Protein AF-A0AAD6XY90-F1 (afdb_monomer_lite)

Foldseek 3Di:
DDDDDDDDDDDDDDPDDPPPPDPPPPDPPVVVVVVPDPDPPPVPPPPPFDDQQCVVVDPVSHCVCVFQHGNCLQLLPAAADEDDDPDAAADDDDDVVVVVVVVVVVVVLLVCCLPVVPDDVVVSVSVVVSPVSNVVSLLCQQLVVDPRDHNFFQPLVVVCPVQQADPVRHGDPDDPPHGSNCTNHRTRHHDDDPDDPVPRNVVSVVVVVVVVVVVVVD

Organism: NCBI:txid1033014

Structure (mmCIF, N/CA/C/O backbone):
data_AF-A0AAD6XY90-F1
#
_entry.id   AF-A0AAD6XY90-F1
#
loop_
_atom_site.group_PDB
_atom_site.id
_atom_site.type_symbol
_atom_site.label_atom_id
_atom_site.label_alt_id
_atom_site.label_comp_id
_atom_site.label_asym_id
_atom_site.label_entity_id
_atom_site.label_seq_id
_atom_site.pdbx_PDB_ins_code
_atom_site.Cartn_x
_atom_site.Cartn_y
_atom_site.Cartn_z
_atom_site.occupancy
_atom_site.B_iso_or_equiv
_atom_site.auth_seq_id
_atom_site.auth_comp_id
_atom_site.auth_asym_id
_atom_site.auth_atom_id
_atom_site.pdbx_PDB_model_num
ATOM 1 N N . MET A 1 1 ? 22.668 -11.157 -83.812 1.00 40.06 1 MET A N 1
ATOM 2 C CA . MET A 1 1 ? 24.048 -10.887 -83.359 1.00 40.06 1 MET A CA 1
ATOM 3 C C . MET A 1 1 ? 24.019 -10.896 -81.835 1.00 40.06 1 MET A C 1
ATOM 5 O O . MET A 1 1 ? 23.130 -10.275 -81.271 1.00 40.06 1 MET A O 1
ATOM 9 N N . PHE A 1 2 ? 24.880 -11.718 -81.234 1.00 38.97 2 PHE A N 1
ATOM 10 C CA . PHE A 1 2 ? 25.094 -11.986 -79.799 1.00 38.97 2 PHE A CA 1
ATOM 11 C C . PHE A 1 2 ? 25.275 -10.674 -78.984 1.00 38.97 2 PHE A C 1
ATOM 13 O O . PHE A 1 2 ? 25.668 -9.679 -79.577 1.00 38.97 2 PHE A O 1
ATOM 20 N N . ALA A 1 3 ? 25.023 -10.541 -77.674 1.00 38.84 3 ALA A N 1
ATOM 21 C CA . ALA A 1 3 ? 25.189 -11.464 -76.551 1.00 38.84 3 ALA A CA 1
ATOM 22 C C . ALA A 1 3 ? 24.360 -11.031 -75.310 1.00 38.84 3 ALA A C 1
ATOM 24 O O . ALA A 1 3 ? 24.022 -9.860 -75.153 1.00 38.84 3 ALA A O 1
ATOM 25 N N . ALA A 1 4 ? 24.090 -11.991 -74.419 1.00 37.41 4 ALA A N 1
ATOM 26 C CA . ALA A 1 4 ? 23.721 -11.797 -73.008 1.00 37.41 4 ALA A CA 1
ATOM 27 C C . ALA A 1 4 ? 24.987 -11.998 -72.108 1.00 37.41 4 ALA A C 1
ATOM 29 O O . ALA A 1 4 ? 26.085 -12.064 -72.658 1.00 37.41 4 ALA A O 1
ATOM 30 N N . PRO A 1 5 ? 24.893 -12.213 -70.778 1.00 62.00 5 PRO A N 1
ATOM 31 C CA . PRO A 1 5 ? 24.887 -11.229 -69.681 1.00 62.00 5 PRO A CA 1
ATOM 32 C C . PRO A 1 5 ? 26.048 -11.422 -68.655 1.00 62.00 5 PRO A C 1
ATOM 34 O O . PRO A 1 5 ? 26.672 -12.477 -68.611 1.00 62.00 5 PRO A O 1
ATOM 37 N N . THR A 1 6 ? 26.290 -10.452 -67.759 1.00 50.97 6 THR A N 1
ATOM 38 C CA . THR A 1 6 ? 27.204 -10.565 -66.581 1.00 50.97 6 THR A CA 1
ATOM 39 C C . THR A 1 6 ? 26.815 -9.464 -65.573 1.00 50.97 6 THR A C 1
ATOM 41 O O . THR A 1 6 ? 26.861 -8.299 -65.945 1.00 50.97 6 THR A O 1
ATOM 44 N N . VAL A 1 7 ? 26.165 -9.670 -64.414 1.00 44.03 7 VAL A N 1
ATOM 45 C CA . VAL A 1 7 ? 26.394 -10.445 -63.163 1.00 44.03 7 VAL A CA 1
ATOM 46 C C . VAL A 1 7 ? 27.456 -9.837 -62.207 1.00 44.03 7 VAL A C 1
ATOM 48 O O . VAL A 1 7 ? 28.591 -9.630 -62.619 1.00 44.03 7 VAL A O 1
ATOM 51 N N . LEU A 1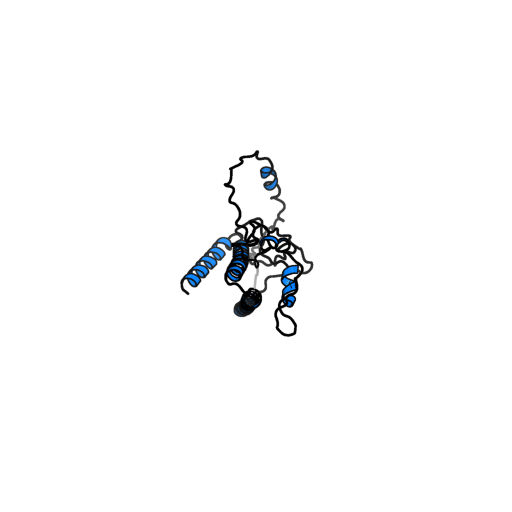 8 ? 27.051 -9.704 -60.918 1.00 38.25 8 LEU A N 1
ATOM 52 C CA . LEU A 1 8 ? 27.794 -9.487 -59.640 1.00 38.25 8 LEU A CA 1
ATOM 53 C C . LEU A 1 8 ? 28.154 -8.021 -59.263 1.00 38.25 8 LEU A C 1
ATOM 55 O O . LEU A 1 8 ? 28.560 -7.260 -60.123 1.00 38.25 8 LEU A O 1
ATOM 59 N N . PHE A 1 9 ? 28.010 -7.513 -58.021 1.00 41.03 9 PHE A N 1
ATOM 60 C CA . PHE A 1 9 ? 28.213 -8.095 -56.676 1.00 41.03 9 PHE A CA 1
ATOM 61 C C . PHE A 1 9 ? 27.366 -7.420 -55.554 1.00 41.03 9 PHE A C 1
ATOM 63 O O . PHE A 1 9 ? 26.960 -6.267 -55.665 1.00 41.03 9 PHE A O 1
ATOM 70 N N . LEU A 1 10 ? 27.169 -8.170 -54.457 1.00 42.44 10 LEU A N 1
ATOM 71 C CA . LEU A 1 10 ? 26.526 -7.855 -53.165 1.00 42.44 10 LEU A CA 1
ATOM 72 C C . LEU A 1 10 ? 27.162 -6.698 -52.358 1.00 42.44 10 LEU A C 1
ATOM 74 O O . LEU A 1 10 ? 28.380 -6.545 -52.360 1.00 42.44 10 LEU A O 1
ATOM 78 N N . SER A 1 11 ? 26.379 -6.073 -51.462 1.00 42.78 11 SER A N 1
ATOM 79 C CA . SER A 1 11 ? 26.699 -6.060 -50.012 1.00 42.78 11 SER A CA 1
ATOM 80 C C . SER A 1 11 ? 25.510 -5.627 -49.140 1.00 42.78 11 SER A C 1
ATOM 82 O O . SER A 1 11 ? 24.962 -4.538 -49.265 1.00 42.78 11 SER A O 1
ATOM 84 N N . ILE A 1 12 ? 25.130 -6.530 -48.237 1.00 44.94 12 ILE A N 1
ATOM 85 C CA . ILE A 1 12 ? 24.185 -6.346 -47.134 1.00 44.94 12 ILE A CA 1
ATOM 86 C C . ILE A 1 12 ? 24.968 -5.694 -45.987 1.00 44.94 12 ILE A C 1
ATOM 88 O O . ILE A 1 12 ? 25.944 -6.278 -45.523 1.00 44.94 12 ILE A O 1
ATOM 92 N N . LEU A 1 13 ? 24.557 -4.517 -45.512 1.00 41.25 13 LEU A N 1
ATOM 93 C CA . LEU A 1 13 ? 25.045 -3.963 -44.245 1.00 41.25 13 LEU A CA 1
ATOM 94 C C . LEU A 1 13 ? 24.069 -4.344 -43.130 1.00 41.25 13 LEU A C 1
ATOM 96 O O . LEU A 1 13 ? 23.095 -3.649 -42.852 1.00 41.25 13 LEU A O 1
ATOM 100 N N . SER A 1 14 ? 24.338 -5.487 -42.503 1.00 47.44 14 SER A N 1
ATOM 101 C CA . SER A 1 14 ? 23.804 -5.838 -41.192 1.00 47.44 14 SER A CA 1
ATOM 102 C C . SER A 1 14 ? 24.584 -5.068 -40.126 1.00 47.44 14 SER A C 1
ATOM 104 O O . SER A 1 14 ? 25.750 -5.370 -39.874 1.00 47.44 14 SER A O 1
ATOM 106 N N . LEU A 1 15 ? 23.953 -4.082 -39.489 1.00 42.38 15 LEU A N 1
ATOM 107 C CA . LEU A 1 15 ? 24.448 -3.526 -38.231 1.00 42.38 15 LEU A CA 1
ATOM 108 C C . LEU A 1 15 ? 24.122 -4.531 -37.123 1.00 42.38 15 LEU A C 1
ATOM 110 O O . LEU A 1 15 ? 23.014 -4.555 -36.593 1.00 42.38 15 LEU A O 1
ATOM 114 N N . THR A 1 16 ? 25.077 -5.404 -36.818 1.00 47.41 16 THR A N 1
ATOM 115 C CA . THR A 1 16 ? 25.054 -6.224 -35.609 1.00 47.41 16 THR A CA 1
ATOM 116 C C . THR A 1 16 ? 25.404 -5.328 -34.428 1.00 47.41 16 THR A C 1
ATOM 118 O O . THR A 1 16 ? 26.513 -4.810 -34.322 1.00 47.41 16 THR A O 1
ATOM 121 N N . SER A 1 17 ? 24.430 -5.095 -33.558 1.00 44.28 17 SER A N 1
ATOM 122 C CA . SER A 1 17 ? 24.616 -4.436 -32.273 1.00 44.28 17 SER A CA 1
ATOM 123 C C . SER A 1 17 ? 25.326 -5.389 -31.314 1.00 44.28 17 SER A C 1
ATOM 125 O O . SER A 1 17 ? 24.698 -6.240 -30.686 1.00 44.28 17 SER A O 1
ATOM 127 N N . ASP A 1 18 ? 26.637 -5.218 -31.163 1.00 37.72 18 ASP A N 1
ATOM 128 C CA . ASP A 1 18 ? 27.385 -5.795 -30.049 1.00 37.72 18 ASP A CA 1
ATOM 129 C C . ASP A 1 18 ? 27.040 -5.033 -28.762 1.00 37.72 18 ASP A C 1
ATOM 131 O O . ASP A 1 18 ? 27.744 -4.121 -28.330 1.00 37.72 18 ASP A O 1
ATOM 135 N N . VAL A 1 19 ? 25.929 -5.402 -28.120 1.00 43.00 19 VAL A N 1
ATOM 136 C CA . VAL A 1 19 ? 25.727 -5.088 -26.703 1.00 43.00 19 VAL A CA 1
ATOM 137 C C . VAL A 1 19 ? 26.327 -6.236 -25.911 1.00 43.00 19 VAL A C 1
ATOM 139 O O . VAL A 1 19 ? 25.669 -7.226 -25.596 1.00 43.00 19 VAL A O 1
ATOM 142 N N . ILE A 1 20 ? 27.608 -6.090 -25.577 1.00 52.75 20 ILE A N 1
ATOM 143 C CA . ILE A 1 20 ? 28.242 -6.877 -24.522 1.00 52.75 20 ILE A CA 1
ATOM 144 C C . ILE A 1 20 ? 27.570 -6.457 -23.210 1.00 52.75 20 ILE A C 1
ATOM 146 O O . ILE A 1 20 ? 28.015 -5.537 -22.521 1.00 52.75 20 ILE A O 1
ATOM 150 N N . ALA A 1 21 ? 26.465 -7.120 -22.872 1.00 42.53 21 ALA A N 1
ATOM 151 C CA . ALA A 1 21 ? 25.914 -7.115 -21.529 1.00 42.53 21 ALA A CA 1
ATOM 152 C C . ALA A 1 21 ? 26.947 -7.788 -20.618 1.00 42.53 21 ALA A C 1
ATOM 154 O O . ALA A 1 21 ? 27.015 -9.011 -20.505 1.00 42.53 21 ALA A O 1
ATOM 155 N N . LYS A 1 22 ? 27.819 -6.983 -20.006 1.00 39.84 22 LYS A N 1
ATOM 156 C CA . LYS A 1 22 ? 28.692 -7.469 -18.941 1.00 39.84 22 LYS A CA 1
ATOM 157 C C . LYS A 1 22 ? 27.806 -7.841 -17.746 1.00 39.84 22 LYS A C 1
ATOM 159 O O . LYS A 1 22 ? 26.997 -7.006 -17.335 1.00 39.84 22 LYS A O 1
ATOM 164 N N . PRO A 1 23 ? 27.954 -9.035 -17.148 1.00 41.59 23 PRO A N 1
ATOM 165 C CA . PRO A 1 23 ? 27.338 -9.302 -15.859 1.00 41.59 23 PRO A CA 1
ATOM 166 C C . PRO A 1 23 ? 27.890 -8.304 -14.829 1.00 41.59 23 PRO A C 1
ATOM 168 O O . PRO A 1 23 ? 29.097 -8.065 -14.755 1.00 41.59 23 PRO A O 1
ATOM 171 N N . LEU A 1 24 ? 26.995 -7.686 -14.055 1.00 44.22 24 LEU A N 1
ATOM 172 C CA . LEU A 1 24 ? 27.337 -6.777 -12.961 1.00 44.22 24 LEU A CA 1
ATOM 173 C C . LEU A 1 24 ? 28.104 -7.547 -11.874 1.00 44.22 24 LEU A C 1
ATOM 175 O O . LEU A 1 24 ? 27.528 -8.123 -10.957 1.00 44.22 24 LEU A O 1
ATOM 179 N N . SER A 1 25 ? 29.429 -7.551 -11.974 1.00 49.69 25 SER A N 1
ATOM 180 C CA . SER A 1 25 ? 30.360 -8.006 -10.934 1.00 49.69 25 SER A CA 1
ATOM 181 C C . SER A 1 25 ? 31.412 -6.929 -10.674 1.00 49.69 25 SER A C 1
ATOM 183 O O . SER A 1 25 ? 32.602 -7.206 -10.658 1.00 49.69 25 SER A O 1
ATOM 185 N N . TYR A 1 26 ? 30.996 -5.666 -10.542 1.00 42.66 26 TYR A N 1
ATOM 186 C CA . TYR A 1 26 ? 31.924 -4.577 -10.221 1.00 42.66 26 TYR A CA 1
ATOM 187 C C . TYR A 1 26 ? 31.212 -3.390 -9.561 1.00 42.66 26 TYR A C 1
ATOM 189 O O . TYR A 1 26 ? 31.114 -2.298 -10.113 1.00 42.66 26 TYR A O 1
ATOM 197 N N . ARG A 1 27 ? 30.643 -3.617 -8.372 1.00 41.78 27 ARG A N 1
ATOM 198 C CA . ARG A 1 27 ? 30.301 -2.529 -7.435 1.00 41.78 27 ARG A CA 1
ATOM 199 C C . ARG A 1 27 ? 30.189 -3.008 -5.983 1.00 41.78 27 ARG A C 1
ATOM 201 O O . ARG A 1 27 ? 29.348 -2.530 -5.232 1.00 41.78 27 ARG A O 1
ATOM 208 N N . ARG A 1 28 ? 31.027 -3.974 -5.585 1.00 46.00 28 ARG A N 1
ATOM 209 C CA . ARG A 1 28 ? 31.110 -4.453 -4.191 1.00 46.00 28 ARG A CA 1
ATOM 210 C C . ARG A 1 28 ? 32.032 -3.600 -3.309 1.00 46.00 28 ARG A C 1
ATOM 212 O O . ARG A 1 28 ? 31.905 -3.658 -2.093 1.00 46.00 28 ARG A O 1
ATOM 219 N N . ASP A 1 29 ? 32.864 -2.740 -3.896 1.00 43.53 29 ASP A N 1
ATOM 220 C CA . ASP A 1 29 ? 33.975 -2.135 -3.146 1.00 43.53 29 ASP A CA 1
ATOM 221 C C . ASP A 1 29 ? 33.678 -0.745 -2.562 1.00 43.53 29 ASP A C 1
ATOM 223 O O . ASP A 1 29 ? 34.362 -0.306 -1.643 1.00 43.53 29 ASP A O 1
ATOM 227 N N . GLN A 1 30 ? 32.608 -0.062 -2.991 1.00 43.94 30 GLN A N 1
ATOM 228 C CA . GLN A 1 30 ? 32.222 1.230 -2.390 1.00 43.94 30 GLN A CA 1
ATOM 229 C C . GLN A 1 30 ? 31.403 1.087 -1.096 1.00 43.94 30 GLN A C 1
ATOM 231 O O . GLN A 1 30 ? 31.342 2.025 -0.305 1.00 43.94 30 GLN A O 1
ATOM 236 N N . ALA A 1 31 ? 30.830 -0.090 -0.827 1.00 45.81 31 ALA A N 1
ATOM 237 C CA . ALA A 1 31 ? 30.111 -0.360 0.422 1.00 45.81 31 ALA A CA 1
ATOM 238 C C . ALA A 1 31 ? 31.050 -0.673 1.606 1.00 45.81 31 ALA A C 1
ATOM 240 O O . ALA A 1 31 ? 30.631 -0.607 2.760 1.00 45.81 31 ALA A O 1
ATOM 241 N N . LEU A 1 32 ? 32.321 -0.993 1.338 1.00 47.62 32 LEU A N 1
ATOM 242 C CA . LEU A 1 32 ? 33.314 -1.312 2.369 1.00 47.62 32 LEU A CA 1
ATOM 243 C C . LEU A 1 32 ? 34.066 -0.080 2.897 1.00 47.62 32 LEU A C 1
ATOM 245 O O . LEU A 1 32 ? 34.561 -0.116 4.019 1.00 47.62 32 LEU A O 1
ATOM 249 N N . VAL A 1 33 ? 34.094 1.032 2.155 1.00 44.66 33 VAL A N 1
ATOM 250 C CA . VAL A 1 33 ? 34.785 2.267 2.581 1.00 44.66 33 VAL A CA 1
ATOM 251 C C . VAL A 1 33 ? 33.949 3.094 3.574 1.00 44.66 33 VAL A C 1
ATOM 253 O O . VAL A 1 33 ? 34.501 3.819 4.395 1.00 44.66 33 VAL A O 1
ATOM 256 N N . LEU A 1 34 ? 32.624 2.916 3.598 1.00 50.00 34 LEU A N 1
ATOM 257 C CA . LEU A 1 34 ? 31.721 3.580 4.553 1.00 50.00 34 LEU A CA 1
ATOM 258 C C . LEU A 1 34 ? 31.692 2.943 5.954 1.00 50.00 34 LEU A C 1
ATOM 260 O O . LEU A 1 34 ? 31.041 3.482 6.842 1.00 50.00 34 LEU A O 1
ATOM 264 N N . ARG A 1 35 ? 32.388 1.820 6.182 1.00 47.41 35 ARG A N 1
ATOM 265 C CA . ARG A 1 35 ? 32.447 1.174 7.508 1.00 47.41 35 ARG A CA 1
ATOM 266 C C . ARG A 1 35 ? 33.525 1.732 8.442 1.00 47.41 35 ARG A C 1
ATOM 268 O O . ARG A 1 35 ? 33.482 1.420 9.624 1.00 47.41 35 ARG A O 1
ATOM 275 N N . ASN A 1 36 ? 34.453 2.552 7.939 1.00 44.81 36 ASN A N 1
ATOM 276 C CA . ASN A 1 36 ? 35.633 2.990 8.698 1.00 44.81 36 ASN A CA 1
ATOM 277 C C . ASN A 1 36 ? 35.750 4.517 8.860 1.00 44.81 36 ASN A C 1
ATOM 279 O O . ASN A 1 36 ? 36.829 5.009 9.184 1.00 44.81 36 ASN A O 1
ATOM 283 N N . ALA A 1 37 ? 34.677 5.281 8.638 1.00 43.72 37 ALA A N 1
ATOM 284 C CA . ALA A 1 37 ? 34.675 6.698 8.997 1.00 43.72 37 ALA A CA 1
ATOM 285 C C . ALA A 1 37 ? 34.397 6.833 10.509 1.00 43.72 37 ALA A C 1
ATOM 287 O O . ALA A 1 37 ? 33.349 6.368 10.958 1.00 43.72 37 ALA A O 1
ATOM 288 N N . PRO A 1 38 ? 35.313 7.421 11.302 1.00 43.47 38 PRO A N 1
ATOM 289 C CA . PRO A 1 38 ? 35.093 7.633 12.725 1.00 43.47 38 PRO A CA 1
ATOM 290 C C . PRO A 1 38 ? 33.984 8.667 12.943 1.00 43.47 38 PRO A C 1
ATOM 292 O O . PRO A 1 38 ? 33.921 9.673 12.236 1.00 43.47 38 PRO A O 1
ATOM 295 N N . ASP A 1 39 ? 33.133 8.372 13.928 1.00 46.28 39 ASP A N 1
ATOM 296 C CA . ASP A 1 39 ? 32.072 9.189 14.525 1.00 46.28 39 ASP A CA 1
ATOM 297 C C . ASP A 1 39 ? 32.214 10.705 14.310 1.00 46.28 39 ASP A C 1
ATOM 299 O O . ASP A 1 39 ? 32.724 11.448 15.148 1.00 46.28 39 ASP A O 1
ATOM 303 N N . LEU A 1 40 ? 31.636 11.197 13.215 1.00 45.09 40 LEU A N 1
ATOM 304 C CA . LEU A 1 40 ? 30.990 12.500 13.230 1.00 45.09 40 LEU A CA 1
ATOM 305 C C . LEU A 1 40 ? 29.549 12.248 13.646 1.00 45.09 40 LEU A C 1
ATOM 307 O O . LEU A 1 40 ? 28.637 12.193 12.821 1.00 45.09 40 LEU A O 1
ATOM 311 N N . ALA A 1 41 ? 29.374 12.072 14.955 1.00 43.62 41 ALA A N 1
ATOM 312 C CA . ALA A 1 41 ? 28.098 12.218 15.623 1.00 43.62 41 ALA A CA 1
ATOM 313 C C . ALA A 1 41 ? 27.611 13.658 15.402 1.00 43.62 41 ALA A C 1
ATOM 315 O O . ALA A 1 41 ? 27.750 14.540 16.250 1.00 43.62 41 ALA A O 1
ATOM 316 N N . ILE A 1 42 ? 27.024 13.904 14.230 1.00 44.44 42 ILE A N 1
ATOM 317 C CA . ILE A 1 42 ? 25.958 14.882 14.116 1.00 44.44 42 ILE A CA 1
ATOM 318 C C . ILE A 1 42 ? 24.938 14.404 15.141 1.00 44.44 42 ILE A C 1
ATOM 320 O O . ILE A 1 42 ? 24.302 13.368 14.951 1.00 44.44 42 ILE A O 1
ATOM 324 N N . GLN A 1 43 ? 24.843 15.131 16.253 1.00 43.88 43 GLN A N 1
ATOM 325 C CA . GLN A 1 43 ? 23.699 15.104 17.148 1.00 43.88 43 GLN A CA 1
ATOM 326 C C . GLN A 1 43 ? 22.472 15.480 16.312 1.00 43.88 43 GLN A C 1
ATOM 328 O O . GLN A 1 43 ? 22.026 16.627 16.281 1.00 43.88 43 GLN A O 1
ATOM 333 N N . ALA A 1 44 ? 21.961 14.514 15.552 1.00 46.56 44 ALA A N 1
ATOM 334 C CA . ALA A 1 44 ? 20.626 14.559 15.022 1.00 46.56 44 ALA A CA 1
ATOM 335 C C . ALA A 1 44 ? 19.748 14.707 16.256 1.00 46.56 44 ALA A C 1
ATOM 337 O O . ALA A 1 44 ? 19.775 13.846 17.134 1.00 46.56 44 ALA A O 1
ATOM 338 N N . ARG A 1 45 ? 19.063 15.852 16.354 1.00 41.31 45 ARG A N 1
ATOM 339 C CA . ARG A 1 45 ? 17.953 16.063 17.283 1.00 41.31 45 ARG A CA 1
ATOM 340 C C . ARG A 1 45 ? 17.259 14.729 17.510 1.00 41.31 45 ARG A C 1
ATOM 342 O O . ARG A 1 45 ? 16.821 14.119 16.533 1.00 41.31 45 ARG A O 1
ATOM 349 N N . ASP A 1 46 ? 17.163 14.325 18.769 1.00 48.22 46 ASP A N 1
ATOM 350 C CA . ASP A 1 46 ? 16.257 13.275 19.209 1.00 48.22 46 ASP A CA 1
ATOM 351 C C . ASP A 1 46 ? 14.843 13.710 18.802 1.00 48.22 46 ASP A C 1
ATOM 353 O O . ASP A 1 46 ? 14.147 14.462 19.485 1.00 48.22 46 ASP A O 1
ATOM 357 N N . ASN A 1 47 ? 14.478 13.354 17.575 1.00 48.16 47 ASN A N 1
ATOM 358 C CA . ASN A 1 47 ? 13.197 13.627 16.965 1.00 48.16 47 ASN A CA 1
ATOM 359 C C . ASN A 1 47 ? 12.315 12.510 17.503 1.00 48.16 47 ASN A C 1
ATOM 361 O O . ASN A 1 47 ? 12.203 11.460 16.867 1.00 48.16 47 ASN A O 1
ATOM 365 N N . SER A 1 48 ? 11.833 12.678 18.738 1.00 61.16 48 SER A N 1
ATOM 366 C CA . SER A 1 48 ? 11.060 11.658 19.438 1.00 61.16 48 SER A CA 1
ATOM 367 C C . SER A 1 48 ? 9.961 11.172 18.503 1.00 61.16 48 SER A C 1
ATOM 369 O O . SER A 1 48 ? 9.059 11.908 18.101 1.00 61.16 48 SER A O 1
ATOM 371 N N . SER A 1 49 ? 10.105 9.934 18.037 1.00 81.12 49 SER A N 1
ATOM 372 C CA . SER A 1 49 ? 9.159 9.369 17.094 1.00 81.12 49 SER A CA 1
ATOM 373 C C . SER A 1 49 ? 7.789 9.341 17.754 1.00 81.12 49 SER A C 1
ATOM 375 O O . SER A 1 49 ? 7.645 8.738 18.822 1.00 81.12 49 SER A O 1
ATOM 377 N N . ILE A 1 50 ? 6.801 9.976 17.117 1.00 89.56 50 ILE A N 1
ATOM 378 C CA . ILE A 1 50 ? 5.411 9.934 17.573 1.00 89.56 50 ILE A CA 1
ATOM 379 C C . ILE A 1 50 ? 5.001 8.463 17.675 1.00 89.56 50 ILE A C 1
ATOM 381 O O . ILE A 1 50 ? 5.102 7.712 16.703 1.00 89.56 50 ILE A O 1
ATOM 385 N N . SER A 1 51 ? 4.597 8.070 18.879 1.00 92.38 51 SER A N 1
ATOM 386 C CA . SER A 1 51 ? 3.994 6.777 19.174 1.00 92.38 51 SER A CA 1
ATOM 387 C C . SER A 1 51 ? 2.485 6.930 19.065 1.00 92.38 51 SER A C 1
ATOM 389 O O . SER A 1 51 ? 1.927 7.911 19.567 1.00 92.38 51 SER A O 1
ATOM 391 N N . PHE A 1 52 ? 1.839 5.980 18.394 1.00 94.81 52 PHE A N 1
ATOM 392 C CA . PHE A 1 52 ? 0.383 5.928 18.341 1.00 94.81 52 PHE A CA 1
ATOM 393 C C . PHE A 1 52 ? -0.207 4.945 19.354 1.00 94.81 52 PHE A C 1
ATOM 395 O O . PHE A 1 52 ? -1.420 4.922 19.538 1.00 94.81 52 PHE A O 1
ATOM 402 N N . ASN A 1 53 ? 0.633 4.182 20.058 1.00 94.62 53 ASN A N 1
ATOM 403 C CA . ASN A 1 53 ? 0.202 3.324 21.153 1.00 94.62 53 ASN A CA 1
ATOM 404 C C . ASN A 1 53 ? -0.533 4.133 22.240 1.00 94.62 53 ASN A C 1
ATOM 406 O O . ASN A 1 53 ? 0.064 4.998 22.881 1.00 94.62 53 ASN A O 1
ATOM 410 N N . ASN A 1 54 ? -1.820 3.839 22.457 1.00 93.38 54 ASN A N 1
ATOM 411 C CA . ASN A 1 54 ? -2.709 4.584 23.364 1.00 93.38 54 ASN A CA 1
ATOM 412 C C . ASN A 1 54 ? -2.744 6.104 23.101 1.00 93.38 54 ASN A C 1
ATOM 414 O O . ASN A 1 54 ? -2.888 6.902 24.035 1.00 93.38 54 ASN A O 1
ATOM 418 N N . TRP A 1 55 ? -2.584 6.532 21.844 1.00 94.44 55 TRP A N 1
ATOM 419 C CA . TRP A 1 55 ? -2.556 7.954 21.506 1.00 94.44 55 TRP A CA 1
ATOM 420 C C . TRP A 1 55 ? -3.816 8.668 22.000 1.00 94.44 55 TRP A C 1
ATOM 422 O O . TRP A 1 55 ? -4.935 8.208 21.783 1.00 94.44 55 TRP A O 1
ATOM 432 N N . ASN A 1 56 ? -3.620 9.791 22.693 1.00 94.56 56 ASN A N 1
ATOM 433 C CA . ASN A 1 56 ? -4.690 10.584 23.301 1.00 94.56 56 ASN A CA 1
ATOM 434 C C . ASN A 1 56 ? -5.651 9.775 24.207 1.00 94.56 56 ASN A C 1
ATOM 436 O O . ASN A 1 56 ? -6.840 10.078 24.280 1.00 94.56 56 ASN A O 1
ATOM 440 N N . ASN A 1 57 ? -5.141 8.744 24.897 1.00 93.81 57 ASN A N 1
ATOM 441 C CA . ASN A 1 57 ? -5.910 7.830 25.755 1.00 93.81 57 ASN A CA 1
ATOM 442 C C . ASN A 1 57 ? -7.013 7.039 25.022 1.00 93.81 57 ASN A C 1
ATOM 444 O O . ASN A 1 57 ? -7.970 6.583 25.648 1.00 93.81 57 ASN A O 1
ATOM 448 N N . ILE A 1 58 ? -6.891 6.858 23.705 1.00 94.69 58 ILE A N 1
ATOM 449 C CA . ILE A 1 58 ? -7.810 6.029 22.921 1.00 94.69 58 ILE A CA 1
ATOM 450 C C . ILE A 1 58 ? -7.413 4.561 23.101 1.00 94.69 58 ILE A C 1
ATOM 452 O O . ILE A 1 58 ? -6.373 4.125 22.607 1.00 94.69 58 ILE A O 1
ATOM 456 N N . SER A 1 59 ? -8.247 3.787 23.798 1.00 94.06 59 SER A N 1
ATOM 457 C CA . SER 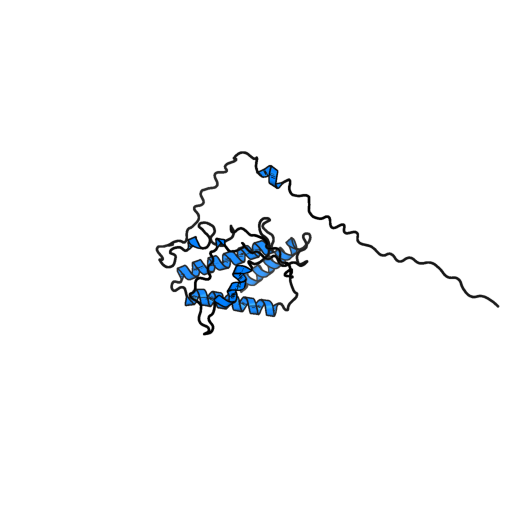A 1 59 ? -7.980 2.371 24.093 1.00 94.06 59 SER A CA 1
ATOM 458 C C . SER A 1 59 ? -7.931 1.485 22.846 1.00 94.06 59 SER A C 1
ATOM 460 O O . SER A 1 59 ? -7.189 0.508 22.831 1.00 94.06 59 SER A O 1
ATOM 462 N N . ALA A 1 60 ? -8.652 1.841 21.777 1.00 93.44 60 ALA A N 1
ATOM 463 C CA . ALA A 1 60 ? -8.597 1.135 20.493 1.00 93.44 60 ALA A CA 1
ATOM 464 C C . ALA A 1 60 ? -7.202 1.179 19.835 1.00 93.44 60 ALA A C 1
ATOM 466 O O . ALA A 1 60 ? -6.888 0.337 19.000 1.00 93.44 60 ALA A O 1
ATOM 467 N N . LEU A 1 61 ? -6.345 2.125 20.239 1.00 95.81 61 LEU A N 1
ATOM 468 C CA . LEU A 1 61 ? -4.957 2.236 19.786 1.00 95.81 61 LEU A CA 1
ATOM 469 C C . LEU A 1 61 ? -3.961 1.525 20.715 1.00 95.81 61 LEU A C 1
ATOM 471 O O . LEU A 1 61 ? -2.745 1.678 20.554 1.00 95.81 61 LEU A O 1
ATOM 475 N N . GLN A 1 62 ? -4.431 0.765 21.704 1.00 96.38 62 GLN A N 1
ATOM 476 C CA . GLN A 1 62 ? -3.551 -0.052 22.529 1.00 96.38 62 GLN A CA 1
ATOM 477 C C . GLN A 1 62 ? -2.811 -1.070 21.651 1.00 96.38 62 GLN A C 1
ATOM 479 O O . GLN A 1 62 ? -3.409 -1.860 20.930 1.00 96.38 62 GLN A O 1
ATOM 484 N N . GLY A 1 63 ? -1.483 -1.052 21.718 1.00 94.19 63 GLY A N 1
ATOM 485 C CA . GLY A 1 63 ? -0.612 -1.903 20.918 1.00 94.19 63 GLY A CA 1
ATOM 486 C C . GLY A 1 63 ? -0.469 -1.478 19.456 1.00 94.19 63 GLY A C 1
ATOM 487 O O . GLY A 1 63 ? 0.114 -2.237 18.691 1.00 94.19 63 GLY A O 1
ATOM 488 N N . PHE A 1 64 ? -0.938 -0.291 19.050 1.00 95.75 64 PHE A N 1
ATOM 489 C CA . PHE A 1 64 ? -0.886 0.139 17.644 1.00 95.75 64 PHE A CA 1
ATOM 490 C C . PHE A 1 64 ? 0.528 0.049 17.041 1.00 95.75 64 PHE A C 1
ATOM 492 O O . PHE A 1 64 ? 0.728 -0.485 15.949 1.00 95.75 64 PHE A O 1
ATOM 499 N N . ASP A 1 65 ? 1.538 0.517 17.780 1.00 94.75 65 ASP A N 1
ATOM 500 C CA . ASP A 1 65 ? 2.925 0.497 17.310 1.00 94.75 65 ASP A CA 1
ATOM 501 C C . ASP A 1 65 ? 3.527 -0.919 17.257 1.00 94.75 65 ASP A C 1
ATOM 503 O O . ASP A 1 65 ? 4.614 -1.081 16.711 1.00 94.75 65 ASP A O 1
ATOM 507 N N . ASN A 1 66 ? 2.846 -1.960 17.755 1.00 94.44 66 ASN A N 1
ATOM 508 C CA . ASN A 1 66 ? 3.331 -3.342 17.670 1.00 94.44 66 ASN A CA 1
ATOM 509 C C . ASN A 1 66 ? 3.363 -3.854 16.227 1.00 94.44 66 ASN A C 1
ATOM 511 O O . ASN A 1 66 ? 4.140 -4.756 15.922 1.00 94.44 66 ASN A O 1
ATOM 515 N N . PHE A 1 67 ? 2.534 -3.294 15.337 1.00 95.81 67 PHE A N 1
ATOM 516 C CA . PHE A 1 67 ? 2.481 -3.751 13.954 1.00 95.81 67 PHE A CA 1
ATOM 517 C C . PHE A 1 67 ? 3.766 -3.379 13.198 1.00 95.81 67 PHE A C 1
ATOM 519 O O . PHE A 1 67 ? 4.517 -4.265 12.802 1.00 95.81 67 PHE A O 1
ATOM 526 N N . ASN A 1 68 ? 4.069 -2.086 13.034 1.00 93.44 68 ASN A N 1
ATOM 527 C CA . ASN A 1 68 ? 5.259 -1.634 12.292 1.00 93.44 68 ASN A CA 1
ATOM 528 C C . ASN A 1 68 ? 6.471 -1.274 13.175 1.00 93.44 68 ASN A C 1
ATOM 530 O O . ASN A 1 68 ? 7.576 -1.109 12.652 1.00 93.44 68 ASN A O 1
ATOM 534 N N . GLY A 1 69 ? 6.288 -1.126 14.486 1.00 90.88 69 GLY A N 1
ATOM 535 C CA . GLY A 1 69 ? 7.281 -0.576 15.407 1.00 90.88 69 GLY A CA 1
ATOM 536 C C . GLY A 1 69 ? 7.199 0.949 15.554 1.00 90.88 69 GLY A C 1
ATOM 537 O O . GLY A 1 69 ? 6.780 1.679 14.648 1.00 90.88 69 GLY A O 1
ATOM 538 N N . GLN A 1 70 ? 7.662 1.449 16.703 1.00 90.00 70 GLN A N 1
ATOM 539 C CA . GLN A 1 70 ? 7.744 2.883 16.978 1.00 90.00 70 GLN A CA 1
ATOM 540 C C . GLN A 1 70 ? 8.685 3.581 15.978 1.00 90.00 70 GLN A C 1
ATOM 542 O O . GLN A 1 70 ? 9.775 3.099 15.662 1.00 90.00 70 GLN A O 1
ATOM 547 N N . GLY A 1 71 ? 8.261 4.731 15.446 1.00 90.19 71 GLY A N 1
ATOM 548 C CA . GLY A 1 71 ? 9.055 5.489 14.474 1.00 90.19 71 GLY A CA 1
ATOM 549 C C . GLY A 1 71 ? 9.153 4.848 13.089 1.00 90.19 71 GLY A C 1
ATOM 550 O O . GLY A 1 71 ? 9.992 5.269 12.288 1.00 90.19 71 GLY A O 1
ATOM 551 N N . ASN A 1 72 ? 8.306 3.863 12.792 1.00 93.19 72 ASN A N 1
ATOM 552 C CA . ASN A 1 72 ? 8.158 3.242 11.479 1.00 93.19 72 ASN A CA 1
ATOM 553 C C . ASN A 1 72 ? 6.688 3.251 11.031 1.00 93.19 72 ASN A C 1
ATOM 555 O O . ASN A 1 72 ? 6.178 2.279 10.489 1.00 93.19 72 ASN A O 1
ATOM 559 N N . PHE A 1 73 ? 5.996 4.365 11.275 1.00 94.94 73 PHE A N 1
ATOM 560 C CA . PHE A 1 73 ? 4.545 4.476 11.130 1.00 94.94 73 PHE A CA 1
ATOM 561 C C . PHE A 1 73 ? 3.989 3.845 9.843 1.00 94.94 73 PHE A C 1
ATOM 563 O O . PHE A 1 73 ? 3.040 3.081 9.925 1.00 94.94 73 PHE A O 1
ATOM 570 N N . ASN A 1 74 ? 4.602 4.098 8.684 1.00 94.12 74 ASN A N 1
ATOM 571 C CA . ASN A 1 74 ? 4.164 3.605 7.372 1.00 94.12 74 ASN A CA 1
ATOM 572 C C . ASN A 1 74 ? 4.967 2.403 6.830 1.00 94.12 74 ASN A C 1
ATOM 574 O O . ASN A 1 74 ? 4.899 2.119 5.635 1.00 94.12 74 ASN A O 1
ATOM 578 N N . GLY A 1 75 ? 5.784 1.744 7.656 1.00 94.19 75 GLY A N 1
ATOM 579 C CA . GLY A 1 75 ? 6.592 0.592 7.238 1.00 94.19 75 GLY A CA 1
ATOM 580 C C . GLY A 1 75 ? 7.795 0.931 6.346 1.00 94.19 75 GLY A C 1
ATOM 581 O O . GLY A 1 75 ? 8.452 0.028 5.830 1.00 94.19 75 GLY A O 1
ATOM 582 N N . ARG A 1 76 ? 8.137 2.215 6.147 1.00 94.00 76 ARG A N 1
ATOM 583 C CA . ARG A 1 76 ? 9.266 2.639 5.291 1.00 94.00 76 ARG A CA 1
ATOM 584 C C . ARG A 1 76 ? 10.605 2.005 5.685 1.00 94.00 76 ARG A C 1
ATOM 586 O O . ARG A 1 76 ? 11.455 1.803 4.820 1.00 94.00 76 ARG A O 1
ATOM 593 N N . LYS A 1 77 ? 10.806 1.719 6.974 1.00 93.12 77 LYS A N 1
ATOM 594 C CA . LYS A 1 77 ? 12.033 1.114 7.513 1.00 93.12 77 LYS A CA 1
ATOM 595 C C . LYS A 1 77 ? 12.035 -0.416 7.433 1.00 93.12 77 LYS A C 1
ATOM 597 O O . LYS A 1 77 ? 13.028 -1.023 7.823 1.00 93.12 77 LYS A O 1
ATOM 602 N N . ASN A 1 78 ? 10.963 -1.041 6.938 1.00 93.56 78 ASN A N 1
ATOM 603 C CA . ASN A 1 78 ? 10.922 -2.488 6.757 1.00 93.56 78 ASN A CA 1
ATOM 604 C C . ASN A 1 78 ? 11.976 -2.921 5.737 1.00 93.56 78 ASN A C 1
ATOM 606 O O . ASN A 1 78 ? 12.100 -2.326 4.660 1.00 93.56 78 ASN A O 1
ATOM 610 N N . GLY A 1 79 ? 12.716 -3.974 6.083 1.00 92.38 79 GLY A N 1
ATOM 611 C CA . GLY A 1 79 ? 13.644 -4.621 5.167 1.00 92.38 79 GLY A CA 1
ATOM 612 C C . GLY A 1 79 ? 12.904 -5.354 4.050 1.00 92.38 79 GLY A C 1
ATOM 613 O O . GLY A 1 79 ? 11.781 -5.818 4.230 1.00 92.38 79 GLY A O 1
ATOM 614 N N . GLN A 1 80 ? 13.557 -5.476 2.897 1.00 95.12 80 GLN A N 1
ATOM 615 C CA . GLN A 1 80 ? 13.084 -6.302 1.795 1.00 95.12 80 GLN A CA 1
ATOM 616 C C . GLN A 1 80 ? 14.032 -7.480 1.595 1.00 95.12 80 GLN A C 1
ATOM 618 O O . GLN A 1 80 ? 15.246 -7.297 1.507 1.00 95.12 80 GLN A O 1
ATOM 623 N N . ASN A 1 81 ? 13.473 -8.680 1.499 1.00 95.00 81 ASN A N 1
ATOM 624 C CA . ASN A 1 81 ? 14.205 -9.888 1.154 1.00 95.00 81 ASN A CA 1
ATOM 625 C C . ASN A 1 81 ? 13.642 -10.444 -0.154 1.00 95.00 81 ASN A C 1
ATOM 627 O O . ASN A 1 81 ? 12.477 -10.829 -0.228 1.00 95.00 81 ASN A O 1
ATOM 631 N N . ILE A 1 82 ? 14.470 -10.416 -1.197 1.00 92.31 82 ILE A N 1
ATOM 632 C CA . ILE A 1 82 ? 14.068 -10.781 -2.554 1.00 92.31 82 ILE A CA 1
ATOM 633 C C . ILE A 1 82 ? 14.055 -12.301 -2.671 1.00 92.31 82 ILE A C 1
ATOM 635 O O . ILE A 1 82 ? 15.090 -12.950 -2.521 1.00 92.31 82 ILE A O 1
ATOM 639 N N . VAL A 1 83 ? 12.894 -12.856 -3.004 1.00 90.69 83 VAL A N 1
ATOM 640 C CA . VAL A 1 83 ? 12.730 -14.286 -3.266 1.00 90.69 83 VAL A CA 1
ATOM 641 C C . VAL A 1 83 ? 12.855 -14.529 -4.766 1.00 90.69 83 VAL A C 1
ATOM 643 O O . VAL A 1 83 ? 12.111 -13.973 -5.577 1.00 90.69 83 VAL A O 1
ATOM 646 N N . VAL A 1 84 ? 13.815 -15.372 -5.146 1.00 83.56 84 VAL A N 1
ATOM 647 C CA . VAL A 1 84 ? 13.987 -15.815 -6.533 1.00 83.56 84 VAL A CA 1
ATOM 648 C C . VAL A 1 84 ? 13.086 -17.021 -6.769 1.00 83.56 84 VAL A C 1
ATOM 650 O O . VAL A 1 84 ? 13.248 -18.054 -6.126 1.00 83.56 84 VAL A O 1
ATOM 653 N N . LYS A 1 85 ? 12.140 -16.889 -7.700 1.00 81.56 85 LYS A N 1
ATOM 654 C CA . LYS A 1 85 ? 11.224 -17.969 -8.084 1.00 81.56 85 LYS A CA 1
ATOM 655 C C . LYS A 1 85 ? 11.731 -18.748 -9.289 1.00 81.56 85 LYS A C 1
ATOM 657 O O . LYS A 1 85 ? 12.293 -18.158 -10.209 1.00 81.56 85 LYS A O 1
ATOM 662 N N . GLU A 1 86 ? 11.429 -20.046 -9.315 1.00 74.94 86 GLU A N 1
ATOM 663 C CA . GLU A 1 86 ? 11.654 -20.915 -10.480 1.00 74.94 86 GLU A CA 1
ATOM 664 C C . GLU A 1 86 ? 10.862 -20.432 -11.704 1.00 74.94 86 GLU A C 1
ATOM 666 O O . GLU A 1 86 ? 11.397 -20.358 -12.808 1.00 74.94 86 GLU A O 1
ATOM 671 N N . VAL A 1 87 ? 9.605 -20.018 -11.496 1.00 76.81 87 VAL A N 1
ATOM 672 C CA . VAL A 1 87 ? 8.790 -19.343 -12.513 1.00 76.81 87 VAL A CA 1
ATOM 673 C C . VAL A 1 87 ? 8.810 -17.841 -12.252 1.00 76.81 87 VAL A C 1
ATOM 675 O O . VAL A 1 87 ? 8.237 -17.349 -11.276 1.00 76.81 87 VAL A O 1
ATOM 678 N N . GLN A 1 88 ? 9.470 -17.100 -13.139 1.00 75.19 88 GLN A N 1
ATOM 679 C CA . GLN A 1 88 ? 9.584 -15.651 -13.023 1.00 75.19 88 GLN A CA 1
ATOM 680 C C . GLN A 1 88 ? 8.223 -14.982 -13.233 1.00 75.19 88 GLN A C 1
ATOM 682 O O . GLN A 1 88 ? 7.576 -15.147 -14.266 1.00 75.19 88 GLN A O 1
ATOM 687 N N . THR A 1 89 ? 7.795 -14.183 -12.256 1.00 79.38 89 THR A N 1
ATOM 688 C CA . THR A 1 89 ? 6.656 -13.278 -12.433 1.00 79.38 89 THR A CA 1
ATOM 689 C C . THR A 1 89 ? 7.066 -12.177 -13.404 1.00 79.38 89 THR A C 1
ATOM 691 O O . THR A 1 89 ? 8.058 -11.504 -13.151 1.00 79.38 89 THR A O 1
ATOM 694 N N . GLN A 1 90 ? 6.331 -11.990 -14.501 1.00 83.56 90 GLN A N 1
ATOM 695 C CA . GLN A 1 90 ? 6.608 -10.943 -15.488 1.00 83.56 90 GLN A CA 1
ATOM 696 C C . GLN A 1 90 ? 5.493 -9.899 -15.518 1.00 83.56 90 GLN A C 1
ATOM 698 O O . GLN A 1 90 ? 4.322 -10.232 -15.315 1.00 83.56 90 GLN A O 1
ATOM 703 N N . CYS A 1 91 ? 5.831 -8.637 -15.796 1.00 83.94 91 CYS A N 1
ATOM 704 C CA . CYS A 1 91 ? 4.809 -7.637 -16.090 1.00 83.94 91 CYS A CA 1
ATOM 705 C C . CYS A 1 91 ? 4.104 -7.975 -17.414 1.00 83.94 91 CYS A C 1
ATOM 707 O O . CYS A 1 91 ? 4.753 -8.276 -18.415 1.00 83.94 91 CYS A O 1
ATOM 709 N N . GLN A 1 92 ? 2.775 -7.902 -17.430 1.00 84.88 92 GLN A N 1
ATOM 710 C CA . GLN A 1 92 ? 1.967 -8.166 -18.620 1.00 84.88 92 GLN A CA 1
ATOM 711 C C . GLN A 1 92 ? 1.245 -6.896 -19.058 1.00 84.88 92 GLN A C 1
ATOM 713 O O . GLN A 1 92 ? 0.685 -6.172 -18.232 1.00 84.88 92 GLN A O 1
ATOM 718 N N . THR A 1 93 ? 1.215 -6.642 -20.365 1.00 85.25 93 THR A N 1
ATOM 719 C CA . THR A 1 93 ? 0.382 -5.580 -20.929 1.00 85.25 93 THR A CA 1
ATOM 720 C C . THR A 1 93 ? -1.080 -6.009 -20.864 1.00 85.25 93 THR A C 1
ATOM 722 O O . THR A 1 93 ? -1.498 -6.959 -21.521 1.00 85.25 93 THR A O 1
ATOM 725 N N . VAL A 1 94 ? -1.868 -5.292 -20.069 1.00 90.38 94 VAL A N 1
ATOM 726 C CA . VAL A 1 94 ? -3.316 -5.479 -19.941 1.00 90.38 94 VAL A CA 1
ATOM 727 C C . VAL A 1 94 ? -4.023 -4.143 -20.135 1.00 90.38 94 VAL A C 1
ATOM 729 O O . VAL A 1 94 ? -3.414 -3.081 -20.014 1.00 90.38 94 VAL A O 1
ATOM 732 N N . GLN A 1 95 ? -5.323 -4.179 -20.431 1.00 94.25 95 GLN A N 1
ATOM 733 C CA . GLN A 1 95 ? -6.116 -2.955 -20.533 1.00 94.25 95 GLN A CA 1
ATOM 734 C C . GLN A 1 95 ? -6.141 -2.226 -19.179 1.00 94.25 95 GLN A C 1
ATOM 736 O O . GLN A 1 95 ? -6.461 -2.831 -18.152 1.00 94.25 95 GLN A O 1
ATOM 741 N N . ILE A 1 96 ? -5.824 -0.926 -19.183 1.00 93.69 96 ILE A N 1
ATOM 742 C CA . ILE A 1 96 ? -5.674 -0.130 -17.954 1.00 93.69 96 ILE A CA 1
ATOM 743 C C . ILE A 1 96 ? -6.956 -0.092 -17.112 1.00 93.69 96 ILE A C 1
ATOM 745 O O . ILE A 1 96 ? -6.887 -0.170 -15.888 1.00 93.69 96 ILE A O 1
ATOM 749 N N . ASN A 1 97 ? -8.129 -0.098 -17.751 1.00 96.88 97 ASN A N 1
ATOM 750 C CA . ASN A 1 97 ? -9.422 -0.139 -17.065 1.00 96.88 97 ASN A CA 1
ATOM 751 C C . ASN A 1 97 ? -9.595 -1.400 -16.201 1.00 96.88 97 ASN A C 1
ATOM 753 O O . ASN A 1 97 ? -10.194 -1.329 -15.133 1.00 96.88 97 ASN A O 1
ATOM 757 N N . ARG A 1 98 ? -9.028 -2.545 -16.604 1.00 95.81 98 ARG A N 1
ATOM 758 C CA . ARG A 1 98 ? -9.063 -3.777 -15.798 1.00 95.81 98 ARG A CA 1
ATOM 759 C C . ARG A 1 98 ? -8.183 -3.666 -14.556 1.00 95.81 98 ARG A C 1
ATOM 761 O O . ARG A 1 98 ? -8.520 -4.231 -13.521 1.00 95.81 98 ARG A O 1
ATOM 768 N N . VAL A 1 99 ? -7.057 -2.956 -14.650 1.00 95.56 99 VAL A N 1
ATOM 769 C CA . VAL A 1 99 ? -6.204 -2.666 -13.486 1.00 95.56 99 VAL A CA 1
ATOM 770 C C . VAL A 1 99 ? -6.938 -1.717 -12.541 1.00 95.56 99 VAL A C 1
ATOM 772 O O . VAL A 1 99 ? -7.042 -2.010 -11.355 1.00 95.56 99 VAL A O 1
ATOM 775 N N . GLN A 1 100 ? -7.527 -0.644 -13.072 1.00 97.00 100 GLN A N 1
ATOM 776 C CA . GLN A 1 100 ? -8.302 0.326 -12.293 1.00 97.00 100 GLN A CA 1
ATOM 777 C C . GLN A 1 100 ? -9.480 -0.327 -11.559 1.00 97.00 100 GLN A C 1
ATOM 779 O O . GLN A 1 100 ? -9.640 -0.102 -10.367 1.00 97.00 100 GLN A O 1
ATOM 784 N N . GLN A 1 101 ? -10.248 -1.201 -12.217 1.00 97.56 101 GLN A N 1
ATOM 785 C CA . GLN A 1 101 ? -11.338 -1.950 -11.576 1.00 97.56 101 GLN A CA 1
ATOM 786 C C . GLN A 1 101 ? -10.856 -2.765 -10.368 1.00 97.56 101 GLN A C 1
ATOM 788 O O . GLN A 1 101 ? -11.468 -2.713 -9.306 1.00 97.56 101 GLN A O 1
ATOM 793 N N . LYS A 1 102 ? -9.734 -3.485 -10.502 1.00 97.06 102 LYS A N 1
ATOM 794 C CA . LYS A 1 102 ? -9.155 -4.265 -9.396 1.00 97.06 102 LYS A CA 1
ATOM 795 C C . LYS A 1 102 ? -8.710 -3.373 -8.237 1.00 97.06 102 LYS A C 1
ATOM 797 O O . LYS A 1 102 ? -8.949 -3.717 -7.086 1.00 97.06 102 LYS A O 1
ATOM 802 N N . LEU A 1 103 ? -8.086 -2.234 -8.536 1.00 97.50 103 LEU A N 1
ATOM 803 C CA . LEU A 1 103 ? -7.652 -1.280 -7.513 1.00 97.50 103 LEU A CA 1
ATOM 804 C C . LEU A 1 103 ? -8.842 -0.639 -6.787 1.00 97.50 103 LEU A C 1
ATOM 806 O O . LEU A 1 103 ? -8.796 -0.516 -5.568 1.00 97.50 103 LEU A O 1
ATOM 810 N N . VAL A 1 104 ? -9.925 -0.315 -7.501 1.00 98.25 104 VAL A N 1
ATOM 811 C CA . VAL A 1 104 ? -11.166 0.192 -6.889 1.00 98.25 104 VAL A CA 1
ATOM 812 C C . VAL A 1 104 ? -11.787 -0.852 -5.959 1.00 98.25 104 VAL A C 1
ATOM 814 O O . VAL A 1 104 ? -12.218 -0.501 -4.867 1.00 98.25 104 VAL A O 1
ATOM 817 N N . ILE A 1 105 ? -11.770 -2.140 -6.322 1.00 97.19 105 ILE A N 1
ATOM 818 C CA . ILE A 1 105 ? -12.232 -3.209 -5.418 1.00 97.19 105 ILE A CA 1
ATOM 819 C C . ILE A 1 105 ? -11.410 -3.217 -4.123 1.00 97.19 105 ILE A C 1
ATOM 821 O O . ILE A 1 105 ? -11.985 -3.228 -3.038 1.00 97.19 105 ILE A O 1
ATOM 825 N N . LEU A 1 106 ? -10.076 -3.173 -4.214 1.00 97.38 106 LEU A N 1
ATOM 826 C CA . LEU A 1 106 ? -9.213 -3.130 -3.027 1.00 97.38 106 LEU A CA 1
ATOM 827 C C . LEU A 1 106 ? -9.451 -1.866 -2.187 1.00 97.38 106 LEU A C 1
ATOM 829 O O . LEU A 1 106 ? -9.438 -1.943 -0.961 1.00 97.38 106 LEU A O 1
ATOM 833 N N . GLN A 1 107 ? -9.713 -0.727 -2.832 1.00 97.69 107 GLN A N 1
ATOM 834 C CA . GLN A 1 107 ? -10.046 0.527 -2.160 1.00 97.69 107 GLN A CA 1
ATOM 835 C C . GLN A 1 107 ? -11.367 0.428 -1.384 1.00 97.69 107 GLN A C 1
ATOM 837 O O . GLN A 1 107 ? -11.419 0.839 -0.227 1.00 97.69 107 GLN A O 1
ATOM 842 N N . GLU A 1 108 ? -12.425 -0.123 -1.981 1.00 98.12 108 GLU A N 1
ATOM 843 C CA . GLU A 1 108 ? -13.709 -0.298 -1.292 1.00 98.12 108 GLU A CA 1
ATOM 844 C C . GLU A 1 108 ? -13.622 -1.343 -0.174 1.00 98.12 108 GLU A C 1
ATOM 846 O O . GLU A 1 108 ? -14.201 -1.146 0.891 1.00 98.12 108 GLU A O 1
ATOM 851 N N . ILE A 1 109 ? -12.831 -2.407 -0.353 1.00 97.19 109 ILE A N 1
ATOM 852 C CA . ILE A 1 109 ? -12.541 -3.362 0.724 1.00 97.19 109 ILE A CA 1
ATOM 853 C C . ILE A 1 109 ? -11.783 -2.685 1.873 1.00 97.19 109 ILE A C 1
ATOM 855 O O . ILE A 1 109 ? -12.140 -2.891 3.029 1.00 97.19 109 ILE A O 1
ATOM 859 N N . ALA A 1 110 ? -10.794 -1.833 1.587 1.00 97.56 110 ALA A N 1
ATOM 860 C CA . ALA A 1 110 ? -10.085 -1.079 2.621 1.00 97.56 110 ALA A CA 1
ATOM 861 C C . ALA A 1 110 ? -11.022 -0.131 3.387 1.00 97.56 110 ALA A C 1
ATOM 863 O O . ALA A 1 110 ? -10.982 -0.100 4.618 1.00 97.56 110 ALA A O 1
ATOM 864 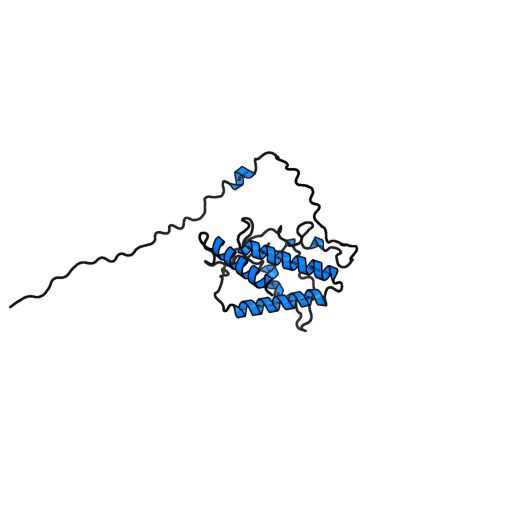N N . LYS A 1 111 ? -11.906 0.593 2.680 1.00 98.06 111 LYS A N 1
ATOM 865 C CA . LYS A 1 111 ? -12.952 1.414 3.312 1.00 98.06 111 LYS A CA 1
ATOM 866 C C . LYS A 1 111 ? -13.826 0.560 4.220 1.00 98.06 111 LYS A C 1
ATOM 868 O O . LYS A 1 111 ? -13.970 0.901 5.386 1.00 98.06 111 LYS A O 1
ATOM 873 N N . ARG A 1 112 ? -14.327 -0.568 3.709 1.00 97.44 112 ARG A N 1
ATOM 874 C CA . ARG A 1 112 ? -15.181 -1.500 4.447 1.00 97.44 112 ARG A CA 1
ATOM 875 C C . ARG A 1 112 ? -14.514 -1.998 5.730 1.00 97.44 112 ARG A C 1
ATOM 877 O O . ARG A 1 112 ? -15.137 -1.927 6.781 1.00 97.44 112 ARG A O 1
ATOM 884 N N . ILE A 1 113 ? -13.250 -2.432 5.664 1.00 97.25 113 ILE A N 1
ATOM 885 C CA . ILE A 1 113 ? -12.466 -2.851 6.841 1.00 97.25 113 ILE A CA 1
ATOM 886 C C . ILE A 1 113 ? -12.422 -1.730 7.879 1.00 97.25 113 ILE A C 1
ATOM 888 O O . ILE A 1 113 ? -12.789 -1.943 9.030 1.00 97.25 113 ILE A O 1
ATOM 892 N N . ILE A 1 114 ? -12.021 -0.525 7.467 1.00 97.31 114 ILE A N 1
ATOM 893 C CA . ILE A 1 114 ? -11.870 0.613 8.379 1.00 97.31 114 ILE A CA 1
ATOM 894 C C . ILE A 1 114 ? -13.218 1.005 8.998 1.00 97.31 114 ILE A C 1
ATOM 896 O O . ILE A 1 114 ? -13.286 1.233 10.201 1.00 97.31 114 ILE A O 1
ATOM 900 N N . THR A 1 115 ? -14.292 1.071 8.211 1.00 97.38 115 THR A N 1
ATOM 901 C CA . THR A 1 115 ? -15.595 1.550 8.692 1.00 97.38 115 THR A CA 1
ATOM 902 C C . THR A 1 115 ? -16.380 0.513 9.488 1.00 97.38 115 THR A C 1
ATOM 904 O O . THR A 1 115 ? -17.153 0.899 10.358 1.00 97.38 115 THR A O 1
ATOM 907 N N . GLU A 1 116 ? -16.226 -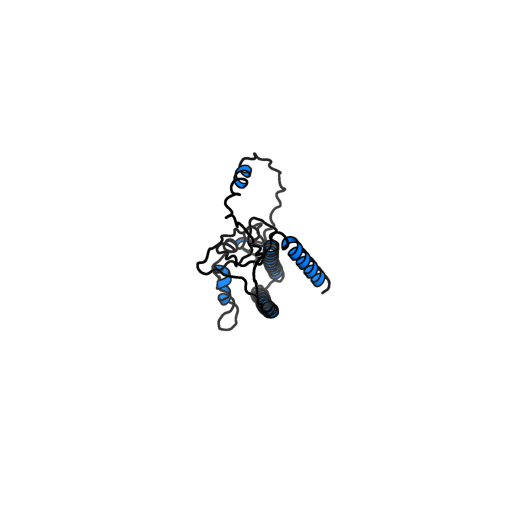0.783 9.196 1.00 96.38 116 GLU A N 1
ATOM 908 C CA . GLU A 1 116 ? -16.942 -1.850 9.913 1.00 96.38 116 GLU A CA 1
ATOM 909 C C . GLU A 1 116 ? -16.189 -2.334 11.163 1.00 96.38 116 GLU A C 1
ATOM 911 O O . GLU A 1 116 ? -16.834 -2.763 12.116 1.00 96.38 116 GLU A O 1
ATOM 916 N N . GLN A 1 117 ? -14.849 -2.275 11.187 1.00 95.38 117 GLN A N 1
ATOM 917 C CA . GLN A 1 117 ? -14.047 -2.841 12.286 1.00 95.38 117 GLN A CA 1
ATOM 918 C C . GLN A 1 117 ? -13.508 -1.806 13.283 1.00 95.38 117 GLN A C 1
ATOM 920 O O . GLN A 1 117 ? -13.049 -2.185 14.359 1.00 95.38 117 GLN A O 1
ATOM 925 N N . ILE A 1 118 ? -13.560 -0.510 12.961 1.00 95.94 118 ILE A N 1
ATOM 926 C CA . ILE A 1 118 ? -13.074 0.561 13.839 1.00 95.94 118 ILE A CA 1
ATOM 927 C C . ILE A 1 118 ? -14.224 1.523 14.124 1.00 95.94 118 ILE A C 1
ATOM 929 O O . ILE A 1 118 ? -14.763 2.141 13.211 1.00 95.94 118 ILE A O 1
ATOM 933 N N . CYS A 1 119 ? -14.588 1.681 15.396 1.00 94.19 119 CYS A N 1
ATOM 934 C CA . CYS A 1 119 ? -15.750 2.486 15.780 1.00 94.19 119 CYS A CA 1
ATOM 935 C C . CYS A 1 119 ? -15.457 3.990 15.874 1.00 94.19 119 CYS A C 1
ATOM 937 O O . CYS A 1 119 ? -16.348 4.799 15.620 1.00 94.19 119 CYS A O 1
ATOM 939 N N . ASP A 1 120 ? -14.245 4.384 16.274 1.00 95.75 120 ASP A N 1
ATOM 940 C CA . ASP A 1 120 ? -13.896 5.789 16.479 1.00 95.75 120 ASP A CA 1
ATOM 941 C C . ASP A 1 120 ? -13.157 6.389 15.275 1.00 95.75 120 ASP A C 1
ATOM 943 O O . ASP A 1 120 ? -12.230 5.813 14.702 1.00 95.75 120 ASP A O 1
ATOM 947 N N . VAL A 1 121 ? -13.571 7.598 14.898 1.00 96.44 121 VAL A N 1
ATOM 948 C CA . VAL A 1 121 ? -13.071 8.291 13.702 1.00 96.44 121 VAL A CA 1
ATOM 949 C C . VAL A 1 121 ? -11.589 8.655 13.805 1.00 96.44 121 VAL A C 1
ATOM 951 O O . VAL A 1 121 ? -10.906 8.768 12.787 1.00 96.44 121 VAL A O 1
ATOM 954 N N . GLN A 1 122 ? -11.064 8.825 15.018 1.00 97.06 122 GLN A N 1
ATOM 955 C CA . GLN A 1 122 ? -9.657 9.122 15.262 1.00 97.06 122 GLN A CA 1
ATOM 956 C C . GLN A 1 122 ? -8.780 7.925 14.880 1.00 97.06 122 GLN A C 1
ATOM 958 O O . GLN A 1 122 ? -7.837 8.085 14.104 1.00 97.06 122 GLN A O 1
ATOM 963 N N . THR A 1 123 ? -9.125 6.722 15.343 1.00 97.50 123 THR A N 1
ATOM 964 C CA . THR A 1 123 ? -8.429 5.482 14.978 1.00 97.50 123 THR A CA 1
ATOM 965 C C . THR A 1 123 ? -8.585 5.187 13.490 1.00 97.50 123 THR A C 1
ATOM 967 O O . THR A 1 123 ? -7.588 4.883 12.834 1.00 97.50 123 THR A O 1
ATOM 970 N N . GLN A 1 124 ? -9.781 5.384 12.914 1.00 97.81 124 GLN A N 1
ATOM 971 C CA . GLN A 1 124 ? -9.983 5.271 11.462 1.00 97.81 124 GLN A CA 1
ATOM 972 C C . GLN A 1 124 ? -9.038 6.204 10.691 1.00 97.81 124 GLN A C 1
ATOM 974 O O . GLN A 1 124 ? -8.397 5.787 9.728 1.00 97.81 124 GLN A O 1
ATOM 979 N N . THR A 1 125 ? -8.904 7.456 11.142 1.00 97.62 125 THR A N 1
ATOM 980 C CA . THR A 1 125 ? -8.025 8.460 10.525 1.00 97.62 125 THR A CA 1
ATOM 981 C C . THR A 1 125 ? -6.557 8.042 10.593 1.00 97.62 125 THR A C 1
ATOM 983 O O . THR A 1 125 ? -5.835 8.143 9.598 1.00 97.62 125 THR A O 1
ATOM 986 N N . ILE A 1 126 ? -6.107 7.547 11.747 1.00 97.31 126 ILE A N 1
ATOM 987 C CA . ILE A 1 126 ? -4.723 7.103 11.953 1.00 97.31 126 ILE A CA 1
ATOM 988 C C . ILE A 1 126 ? -4.412 5.882 11.075 1.00 97.31 126 ILE A C 1
ATOM 990 O O . ILE A 1 126 ? -3.406 5.887 10.363 1.00 97.31 126 ILE A O 1
ATOM 994 N N . VAL A 1 127 ? -5.290 4.874 11.054 1.00 97.69 127 VAL A N 1
ATOM 995 C CA . VAL A 1 127 ? -5.132 3.665 10.224 1.00 97.69 127 VAL A CA 1
ATOM 996 C C . VAL A 1 127 ? -5.161 4.007 8.733 1.00 97.69 127 VAL A C 1
ATOM 998 O O . VAL A 1 127 ? -4.293 3.559 7.982 1.00 97.69 127 VAL A O 1
ATOM 1001 N N . LEU A 1 128 ? -6.088 4.864 8.292 1.00 98.19 128 LEU A N 1
ATOM 1002 C CA . LEU A 1 128 ? -6.147 5.319 6.902 1.00 98.19 128 LEU A CA 1
ATOM 1003 C C . LEU A 1 128 ? -4.869 6.071 6.503 1.00 98.19 128 LEU A C 1
ATOM 1005 O O . LEU A 1 128 ? -4.317 5.838 5.425 1.00 98.19 128 LEU A O 1
ATOM 1009 N N . ARG A 1 129 ? -4.346 6.941 7.379 1.00 97.75 129 ARG A N 1
ATOM 1010 C CA . ARG A 1 129 ? -3.091 7.659 7.115 1.00 97.75 129 ARG A CA 1
ATOM 1011 C C . ARG A 1 129 ? -1.899 6.708 7.039 1.00 97.75 129 ARG A C 1
ATOM 1013 O O . ARG A 1 129 ? -1.038 6.917 6.181 1.00 97.75 129 ARG A O 1
ATOM 1020 N N . GLN A 1 130 ? -1.848 5.684 7.893 1.00 97.00 130 GLN A N 1
ATOM 1021 C CA . GLN A 1 130 ? -0.828 4.634 7.845 1.00 97.00 130 GLN A CA 1
ATOM 1022 C C . GLN A 1 130 ? -0.879 3.871 6.516 1.00 97.00 130 GLN A C 1
ATOM 1024 O O . GLN A 1 130 ? 0.155 3.736 5.859 1.00 97.00 130 GLN A O 1
ATOM 1029 N N . HIS A 1 131 ? -2.072 3.446 6.089 1.00 97.31 131 HIS A N 1
ATOM 1030 C CA . HIS A 1 131 ? -2.283 2.756 4.816 1.00 97.31 131 HIS A CA 1
ATOM 1031 C C . HIS A 1 131 ? -1.841 3.610 3.617 1.00 97.31 131 HIS A C 1
ATOM 1033 O O . HIS A 1 131 ? -1.023 3.172 2.807 1.00 97.31 131 HIS A O 1
ATOM 1039 N N . ASN A 1 132 ? -2.287 4.868 3.547 1.00 97.25 132 ASN A N 1
ATOM 1040 C CA . ASN A 1 132 ? -1.879 5.797 2.488 1.00 97.25 132 ASN A CA 1
ATOM 1041 C C . ASN A 1 132 ? -0.365 6.043 2.498 1.00 97.25 132 ASN A C 1
ATOM 1043 O O . ASN A 1 132 ? 0.270 6.090 1.447 1.00 97.25 132 ASN A O 1
ATOM 1047 N N . GLY A 1 133 ? 0.240 6.139 3.685 1.00 97.06 133 GLY A N 1
ATOM 1048 C CA . GLY A 1 133 ? 1.687 6.261 3.831 1.00 97.06 133 GLY A CA 1
ATOM 1049 C C . GLY A 1 133 ? 2.452 5.064 3.255 1.00 97.06 133 GLY A C 1
ATOM 1050 O O . GLY A 1 133 ? 3.542 5.252 2.718 1.00 97.06 133 GLY A O 1
ATOM 1051 N N . ALA A 1 134 ? 1.904 3.849 3.334 1.00 96.38 134 ALA A N 1
ATOM 1052 C CA . ALA A 1 134 ? 2.507 2.667 2.717 1.00 96.38 134 ALA A CA 1
ATOM 1053 C C . ALA A 1 134 ? 2.427 2.724 1.178 1.00 96.38 134 ALA A C 1
ATOM 1055 O O . ALA A 1 134 ? 3.396 2.384 0.496 1.00 96.38 134 ALA A O 1
ATOM 1056 N N . LEU A 1 135 ? 1.322 3.233 0.619 1.00 96.81 135 LEU A N 1
ATOM 1057 C CA . LEU A 1 135 ? 1.202 3.485 -0.824 1.00 96.81 135 LEU A CA 1
ATOM 1058 C C . LEU A 1 135 ? 2.160 4.591 -1.299 1.00 96.81 135 LEU A C 1
ATOM 1060 O O . LEU A 1 135 ? 2.748 4.471 -2.372 1.00 96.81 135 LEU A O 1
ATOM 1064 N N . GLU A 1 136 ? 2.391 5.630 -0.491 1.00 95.75 136 GLU A N 1
ATOM 1065 C CA . GLU A 1 136 ? 3.418 6.649 -0.758 1.00 95.75 136 GLU A CA 1
ATOM 1066 C C . GLU A 1 136 ? 4.831 6.047 -0.789 1.00 95.75 136 GLU A C 1
ATOM 1068 O O . GLU A 1 136 ? 5.636 6.416 -1.645 1.00 95.75 136 GLU A O 1
ATOM 1073 N N . VAL A 1 137 ? 5.140 5.104 0.111 1.00 95.12 137 VAL A N 1
ATOM 1074 C CA . VAL A 1 137 ? 6.411 4.358 0.086 1.00 95.12 137 VAL A CA 1
ATOM 1075 C C . VAL A 1 137 ? 6.532 3.552 -1.205 1.00 95.12 137 VAL A C 1
ATOM 1077 O O . VAL A 1 137 ? 7.555 3.645 -1.877 1.00 95.12 137 VAL A O 1
ATOM 1080 N N . PHE A 1 138 ? 5.487 2.826 -1.604 1.00 95.88 138 PHE A N 1
ATOM 1081 C CA . PHE A 1 138 ? 5.501 2.072 -2.859 1.00 95.88 138 PHE A CA 1
ATOM 1082 C C . PHE A 1 138 ? 5.641 2.980 -4.092 1.00 95.88 138 PHE A C 1
ATOM 1084 O O . PHE A 1 138 ? 6.364 2.659 -5.032 1.00 95.88 138 PHE A O 1
ATOM 1091 N N . ARG A 1 139 ? 5.016 4.162 -4.080 1.00 95.12 139 ARG A N 1
ATOM 1092 C CA . ARG A 1 139 ? 5.203 5.191 -5.112 1.00 95.12 139 ARG A CA 1
ATOM 1093 C C . ARG A 1 139 ? 6.662 5.658 -5.182 1.00 95.12 139 ARG A C 1
ATOM 1095 O O . ARG A 1 139 ? 7.174 5.885 -6.279 1.00 95.12 139 ARG A O 1
ATOM 1102 N N . ASP A 1 140 ? 7.329 5.835 -4.043 1.00 94.88 140 ASP A N 1
ATOM 1103 C CA . ASP A 1 140 ? 8.754 6.188 -4.000 1.00 94.88 140 ASP A CA 1
ATOM 1104 C C . ASP A 1 140 ? 9.635 5.037 -4.531 1.00 94.88 140 ASP A C 1
ATOM 1106 O O . ASP A 1 140 ? 10.618 5.300 -5.232 1.00 94.88 140 ASP A O 1
ATOM 1110 N N . ASP A 1 141 ? 9.248 3.781 -4.277 1.00 94.25 141 ASP A N 1
ATOM 1111 C CA . ASP A 1 141 ? 9.892 2.593 -4.851 1.00 94.25 141 ASP A CA 1
ATOM 1112 C C . ASP A 1 141 ? 9.741 2.582 -6.387 1.00 94.25 141 ASP A C 1
ATOM 1114 O O . ASP A 1 141 ? 10.740 2.423 -7.088 1.00 94.25 141 ASP A O 1
ATOM 1118 N N . ILE A 1 142 ? 8.539 2.837 -6.935 1.00 93.94 142 ILE A N 1
ATOM 1119 C CA . ILE A 1 142 ? 8.288 2.943 -8.394 1.00 93.94 142 ILE A CA 1
ATOM 1120 C C . ILE A 1 142 ? 9.181 4.009 -9.043 1.00 93.94 142 ILE A C 1
ATOM 1122 O O . ILE A 1 142 ? 9.721 3.794 -10.126 1.00 93.94 142 ILE A O 1
ATOM 1126 N N . GLN A 1 143 ? 9.365 5.147 -8.371 1.00 93.75 143 GLN A N 1
ATOM 1127 C CA . GLN A 1 143 ? 10.257 6.224 -8.816 1.00 93.75 143 GLN A CA 1
ATOM 1128 C C . GLN A 1 143 ? 11.747 5.888 -8.662 1.00 93.75 143 GLN A C 1
ATOM 1130 O O . GLN A 1 143 ? 12.590 6.680 -9.078 1.00 93.75 143 GLN A O 1
ATOM 1135 N N . ARG A 1 144 ? 12.087 4.754 -8.034 1.00 92.44 144 ARG A N 1
ATOM 1136 C CA . ARG A 1 144 ? 13.451 4.359 -7.656 1.00 92.44 144 ARG A CA 1
ATOM 1137 C C . ARG A 1 144 ? 14.188 5.442 -6.861 1.00 92.44 144 ARG A C 1
ATOM 1139 O O . ARG A 1 144 ? 15.396 5.624 -7.004 1.00 92.44 144 ARG A O 1
ATOM 1146 N N . LYS A 1 145 ? 13.464 6.157 -5.989 1.00 89.31 145 LYS A N 1
ATOM 1147 C CA . LYS A 1 145 ? 14.024 7.231 -5.143 1.00 89.31 145 LYS A CA 1
ATOM 1148 C C . LYS A 1 145 ? 15.027 6.727 -4.109 1.00 89.31 145 LYS A C 1
ATOM 1150 O O . LYS A 1 145 ? 15.819 7.511 -3.593 1.00 89.31 145 LYS A O 1
ATOM 1155 N N . THR A 1 146 ? 14.990 5.437 -3.781 1.00 84.69 146 THR A N 1
ATOM 1156 C CA . THR A 1 146 ? 15.912 4.824 -2.824 1.00 84.69 146 THR A CA 1
ATOM 1157 C C . THR A 1 146 ? 16.632 3.641 -3.459 1.00 84.69 146 THR A C 1
ATOM 1159 O O . THR A 1 146 ? 16.052 2.905 -4.248 1.00 84.69 146 THR A O 1
ATOM 1162 N N . VAL A 1 147 ? 17.909 3.458 -3.109 1.00 79.19 147 VAL A N 1
ATOM 1163 C CA . VAL A 1 147 ? 18.738 2.347 -3.620 1.00 79.19 147 VAL A CA 1
ATOM 1164 C C . VAL A 1 147 ? 18.518 1.061 -2.812 1.00 79.19 147 VAL A C 1
ATOM 1166 O O . VAL A 1 147 ? 18.774 -0.037 -3.295 1.00 79.19 147 VAL A O 1
ATOM 1169 N N . ALA A 1 148 ? 18.051 1.193 -1.567 1.00 86.31 148 ALA A N 1
ATOM 1170 C CA . ALA A 1 148 ? 17.878 0.079 -0.638 1.00 86.31 148 ALA A CA 1
ATOM 1171 C C . ALA A 1 148 ? 16.590 -0.726 -0.872 1.00 86.31 148 ALA A C 1
ATOM 1173 O O . ALA A 1 148 ? 16.481 -1.839 -0.363 1.00 86.31 148 ALA A O 1
ATOM 1174 N N . ARG A 1 149 ? 15.622 -0.172 -1.611 1.00 91.69 149 ARG A N 1
ATOM 1175 C CA . ARG A 1 149 ? 14.320 -0.796 -1.863 1.00 91.69 149 ARG A CA 1
ATOM 1176 C C . ARG A 1 149 ? 14.119 -1.075 -3.349 1.00 91.69 149 ARG A C 1
ATOM 1178 O O . ARG A 1 149 ? 14.686 -0.405 -4.206 1.00 91.69 149 ARG A O 1
ATOM 1185 N N . GLN A 1 150 ? 13.319 -2.089 -3.636 1.00 92.12 150 GLN A N 1
ATOM 1186 C CA . GLN A 1 150 ? 12.967 -2.576 -4.962 1.00 92.12 150 GLN A CA 1
ATOM 1187 C C . GLN A 1 150 ? 11.454 -2.493 -5.176 1.00 92.12 150 GLN A C 1
ATOM 1189 O O . GLN A 1 150 ? 10.666 -2.555 -4.227 1.00 92.12 150 GLN A O 1
ATOM 1194 N N . VAL A 1 151 ? 11.053 -2.402 -6.445 1.00 93.12 151 VAL A N 1
ATOM 1195 C CA . VAL A 1 151 ? 9.645 -2.402 -6.859 1.00 93.12 151 VAL A CA 1
ATOM 1196 C C . VAL A 1 151 ? 9.137 -3.837 -6.901 1.00 93.12 151 VAL A C 1
ATOM 1198 O O . VAL A 1 151 ? 9.492 -4.605 -7.792 1.00 93.12 151 VAL A O 1
ATOM 1201 N N . GLY A 1 152 ? 8.292 -4.203 -5.946 1.00 93.50 152 GLY A N 1
ATOM 1202 C CA . GLY A 1 152 ? 7.735 -5.546 -5.858 1.00 93.50 152 GLY A CA 1
ATOM 1203 C C . GLY A 1 152 ? 6.595 -5.625 -4.856 1.00 93.50 152 GLY A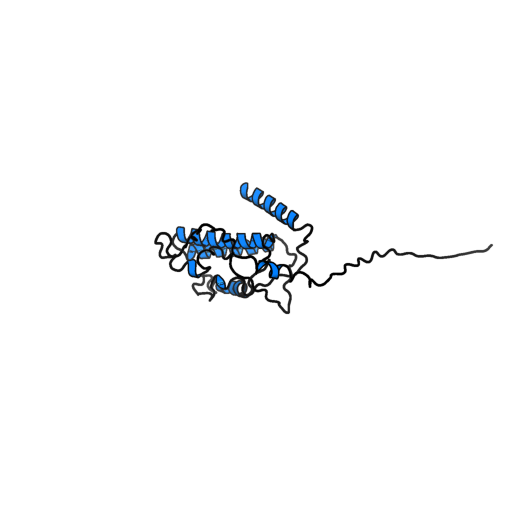 C 1
ATOM 1204 O O . GLY A 1 152 ? 6.130 -4.607 -4.345 1.00 93.50 152 GLY A O 1
ATOM 1205 N N . PHE A 1 153 ? 6.161 -6.846 -4.570 1.00 95.19 153 PHE A N 1
ATOM 1206 C CA . PHE A 1 153 ? 5.151 -7.132 -3.555 1.00 95.19 153 PHE A CA 1
ATOM 1207 C C . PHE A 1 153 ? 5.585 -8.326 -2.706 1.00 95.19 153 PHE A C 1
ATOM 1209 O O . PHE A 1 153 ? 6.325 -9.188 -3.178 1.00 95.19 153 PHE A O 1
ATOM 1216 N N . ASP A 1 154 ? 5.140 -8.369 -1.452 1.00 96.81 154 ASP A N 1
ATOM 1217 C CA . ASP A 1 154 ? 5.352 -9.533 -0.594 1.00 96.81 154 ASP A CA 1
ATOM 1218 C C . ASP A 1 154 ? 4.351 -10.628 -0.968 1.00 96.81 154 ASP A C 1
ATOM 1220 O O . ASP A 1 154 ? 3.140 -10.436 -0.840 1.00 96.81 154 ASP A O 1
ATOM 1224 N N . GLU A 1 155 ? 4.835 -11.760 -1.470 1.00 95.75 155 GLU A N 1
ATOM 1225 C CA . GLU A 1 155 ? 3.947 -12.806 -1.975 1.00 95.75 155 GLU A CA 1
ATOM 1226 C C . GLU A 1 155 ? 3.153 -13.526 -0.884 1.00 95.75 155 GLU A C 1
ATOM 1228 O O . GLU A 1 155 ? 2.005 -13.906 -1.121 1.00 95.75 155 GLU A O 1
ATOM 1233 N N . GLN A 1 156 ? 3.733 -13.697 0.308 1.00 96.00 156 GLN A N 1
ATOM 1234 C CA . GLN A 1 156 ? 3.068 -14.403 1.398 1.00 96.00 156 GLN A CA 1
ATOM 1235 C C . GLN A 1 156 ? 1.928 -13.550 1.934 1.00 96.00 156 GLN A C 1
ATOM 1237 O O . GLN A 1 156 ? 0.835 -14.065 2.159 1.00 96.00 156 GLN A O 1
ATOM 1242 N N . ILE A 1 157 ? 2.137 -12.238 2.054 1.00 96.69 157 ILE A N 1
ATOM 1243 C CA . ILE A 1 157 ? 1.068 -11.313 2.436 1.00 96.69 157 ILE A CA 1
ATOM 1244 C C . ILE A 1 157 ? 0.031 -11.186 1.316 1.00 96.69 157 ILE A C 1
ATOM 1246 O O . ILE A 1 157 ? -1.163 -11.295 1.580 1.00 96.69 157 ILE A O 1
ATOM 1250 N N . ALA A 1 158 ? 0.456 -11.035 0.058 1.00 96.19 158 ALA A N 1
ATOM 1251 C CA . ALA A 1 158 ? -0.469 -10.925 -1.072 1.00 96.19 158 ALA A CA 1
ATOM 1252 C C . ALA A 1 158 ? -1.365 -12.168 -1.237 1.00 96.19 158 ALA A C 1
ATOM 1254 O O . ALA A 1 158 ? -2.535 -12.036 -1.595 1.00 96.19 158 ALA A O 1
ATOM 1255 N N . SER A 1 159 ? -0.857 -13.368 -0.931 1.00 95.25 159 SER A N 1
ATOM 1256 C CA . SER A 1 159 ? -1.647 -14.607 -0.978 1.00 95.25 159 SER A CA 1
ATOM 1257 C C . SER A 1 159 ? -2.788 -14.668 0.044 1.00 95.25 159 SER A C 1
ATOM 1259 O O . SER A 1 159 ? -3.709 -15.462 -0.127 1.00 95.25 159 SER A O 1
ATOM 1261 N N . LYS A 1 160 ? -2.778 -13.807 1.072 1.00 95.69 160 LYS A N 1
ATOM 1262 C CA . LYS A 1 160 ? -3.824 -13.746 2.104 1.00 95.69 160 LYS A CA 1
ATOM 1263 C C . LYS A 1 160 ? -5.051 -12.942 1.671 1.00 95.69 160 LYS A C 1
ATOM 1265 O O . LYS A 1 160 ? -5.983 -12.807 2.447 1.00 95.69 160 LYS A O 1
ATOM 1270 N N . LEU A 1 161 ? -5.108 -12.430 0.439 1.00 94.94 161 LEU A N 1
ATOM 1271 C CA . LEU A 1 161 ? -6.252 -11.641 -0.039 1.00 94.94 161 LEU A CA 1
ATOM 1272 C C . LEU A 1 161 ? -7.609 -12.332 0.206 1.00 94.94 161 LEU A C 1
ATOM 1274 O O . LEU A 1 161 ? -8.578 -11.671 0.573 1.00 94.94 161 LEU A O 1
ATOM 1278 N N . SER A 1 162 ? -7.680 -13.654 0.035 1.00 93.44 162 SER A N 1
ATOM 1279 C CA . SER A 1 162 ? -8.917 -14.417 0.232 1.00 93.44 162 SER A CA 1
ATOM 1280 C C . SER A 1 162 ? -9.344 -14.553 1.696 1.00 93.44 162 SER A C 1
ATOM 1282 O O . SER A 1 162 ? -10.461 -14.981 1.942 1.00 93.44 162 SER A O 1
ATOM 1284 N N . THR A 1 163 ? -8.496 -14.207 2.670 1.00 94.56 163 THR A N 1
ATOM 1285 C CA . THR A 1 163 ? -8.833 -14.312 4.101 1.00 94.56 163 THR A CA 1
ATOM 1286 C C . THR A 1 163 ? -9.581 -13.089 4.625 1.00 94.56 163 THR A C 1
ATOM 1288 O O . THR A 1 163 ? -10.034 -13.102 5.764 1.00 94.56 163 THR A O 1
ATOM 1291 N N . ILE A 1 164 ? -9.713 -12.025 3.824 1.00 95.12 164 ILE A N 1
ATOM 1292 C CA . ILE A 1 164 ? -10.348 -10.767 4.245 1.00 95.12 164 ILE A CA 1
ATOM 1293 C C . ILE A 1 164 ? -11.867 -10.916 4.390 1.00 95.12 164 ILE A C 1
ATOM 1295 O O . ILE A 1 164 ? -12.463 -10.329 5.292 1.00 95.12 164 ILE A O 1
ATOM 1299 N N . VAL A 1 165 ? -12.500 -11.680 3.500 1.00 95.31 165 VAL A N 1
ATOM 1300 C CA . VAL A 1 165 ? -13.958 -11.839 3.427 1.00 95.31 165 VAL A CA 1
ATOM 1301 C C . VAL A 1 165 ? -14.284 -13.322 3.545 1.00 95.31 165 VAL A C 1
ATOM 1303 O O . VAL A 1 165 ? -13.691 -14.136 2.842 1.00 95.31 165 VAL A O 1
ATOM 1306 N N . LYS A 1 166 ? -15.211 -13.668 4.437 1.00 94.50 166 LYS A N 1
ATOM 1307 C CA . LYS A 1 166 ? -15.691 -15.041 4.625 1.00 94.50 166 LYS A CA 1
ATOM 1308 C C . LYS A 1 166 ? -16.631 -15.448 3.491 1.00 94.50 166 LYS A C 1
ATOM 1310 O O . LYS A 1 166 ? -17.141 -14.605 2.753 1.00 94.50 166 LYS A O 1
ATOM 1315 N N . ASP A 1 167 ? -16.941 -16.738 3.416 1.00 94.44 167 ASP A N 1
ATOM 1316 C CA . ASP A 1 167 ? -17.864 -17.289 2.415 1.00 94.44 167 ASP A CA 1
ATOM 1317 C C . ASP A 1 167 ? -19.281 -16.684 2.489 1.00 94.44 167 ASP A C 1
ATOM 1319 O O . ASP A 1 167 ? -19.996 -16.655 1.490 1.00 94.44 167 ASP A O 1
ATOM 1323 N N . ASP A 1 168 ? -19.684 -16.158 3.652 1.00 94.62 168 ASP A N 1
ATOM 1324 C CA . ASP A 1 168 ? -20.966 -15.465 3.855 1.00 94.62 168 ASP A CA 1
ATOM 1325 C C . ASP A 1 168 ? -20.946 -13.977 3.443 1.00 94.62 168 ASP A C 1
ATOM 1327 O O . ASP A 1 168 ? -21.955 -13.280 3.562 1.00 94.62 168 ASP A O 1
ATOM 1331 N N . GLY A 1 169 ? -19.807 -13.474 2.956 1.00 93.19 169 GLY A N 1
ATOM 1332 C CA . GLY A 1 169 ? -19.621 -12.083 2.546 1.00 93.19 169 GLY A CA 1
ATOM 1333 C C . GLY A 1 169 ? -19.325 -11.105 3.689 1.00 93.19 169 GLY A C 1
ATOM 1334 O O . GLY A 1 169 ? -19.118 -9.914 3.423 1.00 93.19 169 GLY A O 1
ATOM 1335 N N . SER A 1 170 ? -19.285 -11.560 4.945 1.00 95.62 170 SER A N 1
ATOM 1336 C CA . SER A 1 170 ? -18.850 -10.755 6.092 1.00 95.62 170 SER A CA 1
ATOM 1337 C C . SER A 1 170 ? -17.324 -10.632 6.149 1.00 95.62 170 SER A C 1
ATOM 1339 O O . SER A 1 170 ? -16.593 -11.452 5.588 1.00 95.62 170 SER A O 1
ATOM 1341 N N . LEU A 1 171 ? -16.818 -9.586 6.809 1.00 96.81 171 LEU A N 1
ATOM 1342 C CA . LEU A 1 171 ? -15.382 -9.459 7.043 1.00 96.81 171 LEU A CA 1
ATOM 1343 C C . LEU A 1 171 ? -14.894 -10.528 8.028 1.00 96.81 171 LEU A C 1
ATOM 1345 O O . LEU A 1 171 ? -15.563 -10.849 9.015 1.00 96.81 171 LEU A O 1
ATOM 1349 N N . SER A 1 172 ? -13.694 -11.047 7.783 1.00 94.69 172 SER A N 1
ATOM 1350 C CA . SER A 1 172 ? -13.004 -11.862 8.775 1.00 94.69 172 SER A CA 1
ATOM 1351 C C . SER A 1 172 ? -12.541 -11.010 9.958 1.00 94.69 172 SER A C 1
ATOM 1353 O O . SER A 1 172 ? -12.102 -9.873 9.785 1.00 94.69 172 SER A O 1
ATOM 1355 N N . ALA A 1 173 ? -12.652 -11.577 11.160 1.00 91.62 173 ALA A N 1
ATOM 1356 C CA . ALA A 1 173 ? -12.082 -11.031 12.393 1.00 91.62 173 ALA A CA 1
ATOM 1357 C C . ALA A 1 173 ? -10.817 -11.799 12.816 1.00 91.62 173 ALA A C 1
ATOM 1359 O O . ALA A 1 173 ? -10.278 -11.558 13.895 1.00 91.62 173 ALA A O 1
ATOM 1360 N N . ASP A 1 174 ? -10.374 -12.749 11.989 1.00 93.81 174 ASP A N 1
ATOM 1361 C CA . ASP A 1 174 ? -9.250 -13.614 12.304 1.00 93.81 174 ASP A CA 1
ATOM 1362 C C . ASP A 1 174 ? -7.930 -12.858 12.147 1.00 93.81 174 ASP A C 1
ATOM 1364 O O . ASP A 1 174 ? -7.711 -12.122 11.178 1.00 93.81 174 ASP A O 1
ATOM 1368 N N . ASP A 1 175 ? -7.013 -13.099 13.081 1.00 91.25 175 ASP A N 1
ATOM 1369 C CA . ASP A 1 175 ? -5.627 -12.690 12.912 1.00 91.25 175 ASP A CA 1
ATOM 1370 C C . ASP A 1 175 ? -5.028 -13.444 11.716 1.00 91.25 175 ASP A C 1
ATOM 1372 O O . ASP A 1 175 ? -4.985 -14.675 11.666 1.00 91.25 175 ASP A O 1
ATOM 1376 N N . SER A 1 176 ? -4.543 -12.687 10.735 1.00 92.88 176 SER A N 1
ATOM 1377 C CA . SER A 1 176 ? -3.908 -13.233 9.539 1.00 92.88 176 SER A CA 1
ATOM 1378 C C . SER A 1 176 ? -2.498 -13.788 9.801 1.00 92.88 176 SER A C 1
ATOM 1380 O O . SER A 1 176 ? -1.868 -14.316 8.874 1.00 92.88 176 SER A O 1
ATOM 1382 N N . GLY A 1 177 ? -2.002 -13.696 11.039 1.00 93.88 177 GLY A N 1
ATOM 1383 C CA . GLY A 1 177 ? -0.784 -14.337 11.527 1.00 93.88 177 GLY A CA 1
ATOM 1384 C C . GLY A 1 177 ? 0.496 -13.642 11.076 1.00 93.88 177 GLY A C 1
ATOM 1385 O O . GLY A 1 177 ? 1.494 -14.317 10.827 1.00 93.88 177 GLY A O 1
ATOM 1386 N N . PHE A 1 178 ? 0.465 -12.318 10.896 1.00 95.69 178 PHE A N 1
ATOM 1387 C CA . PHE A 1 178 ? 1.641 -11.536 10.516 1.00 95.69 178 PHE A CA 1
ATOM 1388 C C . PHE A 1 178 ? 1.651 -10.153 11.171 1.00 95.69 178 PHE A C 1
ATOM 1390 O O . PHE A 1 178 ? 0.617 -9.572 11.490 1.00 95.69 178 PHE A O 1
ATOM 1397 N N . SER A 1 179 ? 2.852 -9.610 11.325 1.00 94.25 179 SER A N 1
ATOM 1398 C CA . SER A 1 179 ? 3.115 -8.252 11.788 1.00 94.25 179 SER A CA 1
ATOM 1399 C C . SER A 1 179 ? 3.586 -7.366 10.636 1.00 94.25 179 SER A C 1
ATOM 1401 O O . SER A 1 179 ? 4.009 -7.840 9.580 1.00 94.25 179 SER A O 1
ATOM 1403 N N . GLY A 1 180 ? 3.619 -6.057 10.857 1.00 93.31 180 GLY A N 1
ATOM 1404 C CA . GLY A 1 180 ? 4.223 -5.119 9.917 1.00 93.31 180 GLY A CA 1
ATOM 1405 C C . GLY A 1 180 ? 5.700 -5.418 9.656 1.00 93.31 180 GLY A C 1
ATOM 1406 O O . GLY A 1 180 ? 6.166 -5.196 8.544 1.00 93.31 180 GLY A O 1
ATOM 1407 N N . SER A 1 181 ? 6.425 -6.013 10.612 1.00 91.31 181 SER A N 1
ATOM 1408 C CA . SER A 1 181 ? 7.816 -6.442 10.401 1.00 91.31 181 SER A CA 1
ATOM 1409 C C . SER A 1 181 ? 7.965 -7.560 9.363 1.00 91.31 181 SER A C 1
ATOM 1411 O O . SER A 1 181 ? 9.055 -7.738 8.823 1.00 91.31 181 SER A O 1
ATOM 1413 N N . ASP A 1 182 ? 6.896 -8.311 9.078 1.00 95.56 182 ASP A N 1
ATOM 1414 C CA . ASP A 1 182 ? 6.889 -9.382 8.080 1.00 95.56 182 ASP A CA 1
ATOM 1415 C C . ASP A 1 182 ? 6.712 -8.859 6.653 1.00 95.56 182 ASP A C 1
ATOM 1417 O O . ASP A 1 182 ? 7.097 -9.530 5.696 1.00 95.56 182 ASP A O 1
ATOM 1421 N N . VAL A 1 183 ? 6.196 -7.637 6.500 1.00 96.19 183 VAL A N 1
ATOM 1422 C CA . VAL A 1 183 ? 5.954 -7.018 5.196 1.00 96.19 183 VAL A CA 1
ATOM 1423 C C . VAL A 1 183 ? 7.278 -6.746 4.482 1.00 96.19 183 VAL A C 1
ATOM 1425 O O . VAL A 1 183 ? 8.047 -5.872 4.885 1.00 96.19 183 VAL A O 1
ATOM 1428 N N . GLY A 1 184 ? 7.500 -7.455 3.373 1.00 95.19 184 GLY A N 1
ATOM 1429 C CA . GLY A 1 184 ? 8.685 -7.336 2.525 1.00 95.19 184 GLY A CA 1
ATOM 1430 C C . GLY A 1 184 ? 9.678 -8.487 2.692 1.00 95.19 184 GLY A C 1
ATOM 1431 O O . GLY A 1 184 ? 10.640 -8.556 1.925 1.00 95.19 184 GLY A O 1
ATOM 1432 N N . LYS A 1 185 ? 9.459 -9.412 3.638 1.00 95.69 185 LYS A N 1
ATOM 1433 C CA . LYS A 1 185 ? 10.333 -10.579 3.851 1.00 95.69 185 LYS A CA 1
ATOM 1434 C C . LYS A 1 185 ? 10.259 -11.611 2.719 1.00 95.69 185 LYS A C 1
ATOM 1436 O O . LYS A 1 185 ? 11.176 -12.424 2.605 1.00 95.69 185 LYS A O 1
ATOM 1441 N N . ASN A 1 186 ? 9.217 -11.569 1.888 1.00 96.44 186 ASN A N 1
ATOM 1442 C CA . ASN A 1 186 ? 9.050 -12.449 0.730 1.00 96.44 186 ASN A CA 1
ATOM 1443 C C . ASN A 1 186 ? 8.810 -11.633 -0.545 1.00 96.44 186 ASN A C 1
ATOM 1445 O O . ASN A 1 186 ? 7.802 -11.796 -1.237 1.00 96.44 186 ASN A O 1
ATOM 1449 N N . LEU A 1 187 ? 9.703 -10.683 -0.828 1.00 96.12 187 LEU A N 1
ATOM 1450 C CA . LEU A 1 187 ? 9.535 -9.761 -1.940 1.00 96.12 187 LEU A CA 1
ATOM 1451 C C . LEU A 1 187 ? 9.744 -10.477 -3.278 1.00 96.12 187 LEU A C 1
ATOM 1453 O O . LEU A 1 187 ? 10.849 -10.907 -3.608 1.00 96.12 187 LEU A O 1
ATOM 1457 N N . VAL A 1 188 ? 8.698 -10.503 -4.096 1.00 94.56 188 VAL A N 1
ATOM 1458 C CA . VAL A 1 188 ? 8.786 -10.860 -5.511 1.00 94.56 188 VAL A CA 1
ATOM 1459 C C . VAL A 1 188 ? 8.927 -9.578 -6.316 1.00 94.56 188 VAL A C 1
ATOM 1461 O O . VAL A 1 188 ? 8.071 -8.694 -6.252 1.00 94.56 188 VAL A O 1
ATOM 1464 N N . VAL A 1 189 ? 10.006 -9.490 -7.092 1.00 92.44 189 VAL A N 1
ATOM 1465 C CA . VAL A 1 189 ? 10.241 -8.404 -8.049 1.00 92.44 189 VAL A CA 1
ATOM 1466 C C . VAL A 1 189 ? 9.807 -8.900 -9.429 1.00 92.44 189 VAL A C 1
ATOM 1468 O O . VAL A 1 189 ? 10.470 -9.786 -9.979 1.00 92.44 189 VAL A O 1
ATOM 1471 N N . PRO A 1 190 ? 8.698 -8.383 -9.995 1.00 89.81 190 PRO A N 1
ATOM 1472 C CA . PRO A 1 190 ? 8.300 -8.741 -11.346 1.00 89.81 190 PRO A CA 1
ATOM 1473 C C . PRO A 1 190 ? 9.410 -8.390 -12.338 1.00 89.81 190 PRO A C 1
ATOM 1475 O O . PRO A 1 190 ? 9.912 -7.267 -12.356 1.00 89.81 190 PRO A O 1
ATOM 1478 N N . GLN A 1 191 ? 9.787 -9.353 -13.169 1.00 83.00 191 GLN A N 1
ATOM 1479 C CA . GLN A 1 191 ? 10.738 -9.154 -14.248 1.00 83.00 191 GLN A CA 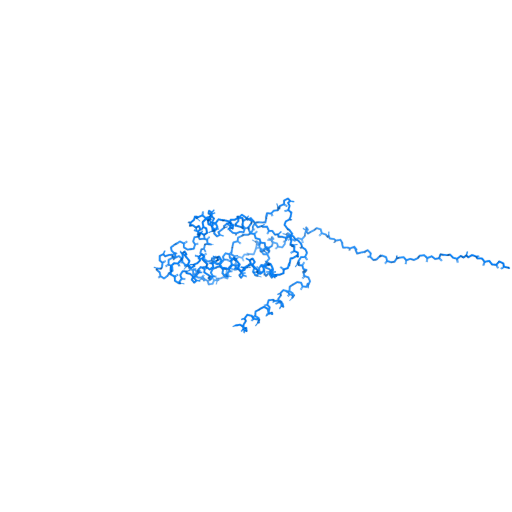1
ATOM 1480 C C . GLN A 1 191 ? 10.061 -8.541 -15.477 1.00 83.00 191 GLN A C 1
ATOM 1482 O O . GLN A 1 191 ? 8.843 -8.601 -15.656 1.00 83.00 191 GLN A O 1
ATOM 1487 N N . GLY A 1 192 ? 10.872 -7.947 -16.343 1.00 74.31 192 GLY A N 1
ATOM 1488 C CA . GLY A 1 192 ? 10.422 -7.268 -17.550 1.00 74.31 192 GLY A CA 1
ATOM 1489 C C . GLY A 1 192 ? 11.216 -5.991 -17.785 1.00 74.31 192 GLY A C 1
ATOM 1490 O O . GLY A 1 192 ? 11.836 -5.448 -16.873 1.00 74.31 192 GLY A O 1
ATOM 1491 N N . ASN A 1 193 ? 11.208 -5.509 -19.024 1.00 72.69 193 ASN A N 1
ATOM 1492 C CA . ASN A 1 193 ? 11.935 -4.302 -19.409 1.00 72.69 193 ASN A CA 1
ATOM 1493 C C . ASN A 1 193 ? 11.043 -3.054 -19.267 1.00 72.69 193 ASN A C 1
ATOM 1495 O O . ASN A 1 193 ? 10.773 -2.357 -20.242 1.00 72.69 193 ASN A O 1
ATOM 1499 N N . ASN A 1 194 ? 10.513 -2.816 -18.063 1.00 80.31 194 ASN A N 1
ATOM 1500 C CA . ASN A 1 194 ? 9.631 -1.677 -17.764 1.00 80.31 194 ASN A CA 1
ATOM 1501 C C . ASN A 1 194 ? 10.385 -0.443 -17.238 1.00 80.31 194 ASN A C 1
ATOM 1503 O O . ASN A 1 194 ? 9.759 0.543 -16.850 1.00 80.31 194 ASN A O 1
ATOM 1507 N N . TRP A 1 195 ? 11.717 -0.499 -17.215 1.00 89.56 195 TRP A N 1
ATOM 1508 C CA . TRP A 1 195 ? 12.566 0.586 -16.758 1.00 89.56 195 TRP A CA 1
ATOM 1509 C C . TRP A 1 195 ? 13.800 0.731 -17.643 1.00 89.56 195 TRP A C 1
ATOM 1511 O O . TRP A 1 195 ? 14.523 -0.231 -17.886 1.00 89.56 195 TRP A O 1
ATOM 1521 N N . ASN A 1 196 ? 14.061 1.959 -18.070 1.00 91.38 196 ASN A N 1
ATOM 1522 C CA . ASN A 1 196 ? 15.250 2.367 -18.793 1.00 91.38 196 ASN A CA 1
ATOM 1523 C C . ASN A 1 196 ? 15.973 3.438 -17.969 1.00 91.38 196 ASN A C 1
ATOM 1525 O O . ASN A 1 196 ? 15.445 4.532 -17.787 1.00 91.38 196 ASN A O 1
ATOM 1529 N N . ASP A 1 197 ? 17.190 3.148 -17.505 1.00 90.25 197 ASP A N 1
ATOM 1530 C CA . ASP A 1 197 ? 17.945 4.059 -16.633 1.00 90.25 197 ASP A CA 1
ATOM 1531 C C . ASP A 1 197 ? 18.225 5.434 -17.265 1.00 90.25 197 ASP A C 1
ATOM 1533 O O . ASP A 1 197 ? 18.395 6.411 -16.539 1.00 90.25 197 ASP A O 1
ATOM 1537 N N . ALA A 1 198 ? 18.239 5.536 -18.598 1.00 93.81 198 ALA A N 1
ATOM 1538 C CA . ALA A 1 198 ? 18.481 6.792 -19.301 1.00 93.81 198 ALA A CA 1
ATOM 1539 C C . ALA A 1 198 ? 17.230 7.680 -19.417 1.00 93.81 198 ALA A C 1
ATOM 1541 O O . ALA A 1 198 ? 17.361 8.901 -19.441 1.00 93.81 198 ALA A O 1
ATOM 1542 N N . SER A 1 199 ? 16.026 7.100 -19.511 1.00 95.12 199 SER A N 1
ATOM 1543 C CA . SER A 1 199 ? 14.797 7.858 -19.813 1.00 95.12 199 SER A CA 1
ATOM 1544 C C . SER A 1 199 ? 13.692 7.734 -18.764 1.00 95.12 199 SER A C 1
ATOM 1546 O O . SER A 1 199 ? 12.962 8.701 -18.535 1.00 95.12 199 SER A O 1
ATOM 1548 N N . SER A 1 200 ? 13.568 6.590 -18.086 1.00 94.94 200 SER A N 1
ATOM 1549 C CA . SER A 1 200 ? 12.515 6.353 -17.095 1.00 94.94 200 SER A CA 1
ATOM 1550 C C . SER A 1 200 ? 12.509 7.348 -15.934 1.00 94.94 200 SER A C 1
ATOM 1552 O O . SER A 1 200 ? 11.407 7.762 -15.587 1.00 94.94 200 SER A O 1
ATOM 1554 N N . PRO A 1 201 ? 13.645 7.805 -15.360 1.00 94.62 201 PRO A N 1
ATOM 1555 C CA . PRO A 1 201 ? 13.602 8.784 -14.272 1.00 94.62 201 PRO A CA 1
ATOM 1556 C C . PRO A 1 201 ? 12.814 10.054 -14.630 1.00 94.62 201 PRO A C 1
ATOM 1558 O O . PRO A 1 201 ? 11.910 10.452 -13.897 1.00 94.62 201 PRO A O 1
ATOM 1561 N N . ALA A 1 202 ? 13.105 10.654 -15.790 1.00 95.56 202 ALA A N 1
ATOM 1562 C CA . ALA A 1 202 ? 12.429 11.865 -16.250 1.00 95.56 202 ALA A CA 1
ATOM 1563 C C . ALA A 1 202 ? 10.964 11.599 -16.631 1.00 95.56 202 ALA A C 1
ATOM 1565 O O . ALA A 1 202 ? 10.083 12.382 -16.282 1.00 95.56 202 ALA A O 1
ATOM 1566 N N . LEU A 1 203 ? 10.689 10.477 -17.308 1.00 96.75 203 LEU A N 1
ATOM 1567 C CA . LEU A 1 203 ? 9.332 10.111 -17.725 1.00 96.75 203 LEU A CA 1
ATOM 1568 C C . LEU A 1 203 ? 8.415 9.811 -16.534 1.00 96.75 203 LEU A C 1
ATOM 1570 O O . LEU A 1 203 ? 7.255 10.216 -16.535 1.00 96.75 203 LEU A O 1
ATOM 1574 N N . VAL A 1 204 ? 8.926 9.128 -15.509 1.00 96.19 204 VAL A N 1
ATOM 1575 C CA . VAL A 1 204 ? 8.166 8.829 -14.292 1.00 96.19 204 VAL A CA 1
ATOM 1576 C C . VAL A 1 204 ? 7.900 10.102 -13.493 1.00 96.19 204 VAL A C 1
ATOM 1578 O O . VAL A 1 204 ? 6.781 10.277 -13.015 1.00 96.19 204 VAL A O 1
ATOM 1581 N N . GLN A 1 205 ? 8.874 11.014 -13.389 1.00 95.62 205 GLN A N 1
ATOM 1582 C CA . GLN A 1 205 ? 8.651 12.305 -12.733 1.00 95.62 205 GLN A CA 1
ATOM 1583 C C . GLN A 1 205 ? 7.585 13.128 -13.471 1.00 95.62 205 GLN A C 1
ATOM 1585 O O . GLN A 1 205 ? 6.634 13.581 -12.843 1.00 95.62 205 GLN A O 1
ATOM 1590 N N . ALA A 1 206 ? 7.674 13.234 -14.800 1.00 97.44 206 ALA A N 1
ATOM 1591 C CA . ALA A 1 206 ? 6.677 13.941 -15.603 1.00 97.44 206 ALA A CA 1
ATOM 1592 C C . ALA A 1 206 ? 5.266 13.339 -15.451 1.00 97.44 206 ALA A C 1
ATOM 1594 O O . ALA A 1 206 ? 4.281 14.070 -15.351 1.00 97.44 206 ALA A O 1
ATOM 1595 N N . ALA A 1 207 ? 5.159 12.006 -15.394 1.00 97.19 207 ALA A N 1
ATOM 1596 C CA . ALA A 1 207 ? 3.888 11.327 -15.149 1.00 97.19 207 ALA A CA 1
ATOM 1597 C C . ALA A 1 207 ? 3.325 11.631 -13.749 1.00 97.19 207 ALA A C 1
ATOM 1599 O O . ALA A 1 207 ? 2.122 11.852 -13.610 1.00 97.19 207 ALA A O 1
ATOM 1600 N N . LEU A 1 208 ? 4.180 11.671 -12.721 1.00 95.62 208 LEU A N 1
ATOM 1601 C CA . LEU A 1 208 ? 3.774 12.026 -11.361 1.00 95.62 208 LEU A CA 1
ATOM 1602 C C . LEU A 1 208 ? 3.300 13.482 -11.267 1.00 95.62 208 LEU A C 1
ATOM 1604 O O . LEU A 1 208 ? 2.283 13.747 -10.625 1.00 95.62 208 LEU A O 1
ATOM 1608 N N . ASP A 1 209 ? 4.001 14.409 -11.916 1.00 96.06 209 ASP A N 1
ATOM 1609 C CA . ASP A 1 209 ? 3.644 15.830 -11.926 1.00 96.06 209 ASP A CA 1
ATOM 1610 C C . ASP A 1 209 ? 2.287 16.049 -12.608 1.00 96.06 209 ASP A C 1
ATOM 1612 O O . ASP A 1 209 ? 1.427 16.762 -12.083 1.00 96.06 209 ASP A O 1
ATOM 1616 N N . ALA A 1 210 ? 2.052 15.375 -13.740 1.00 97.69 210 ALA A N 1
ATOM 1617 C CA . ALA A 1 210 ? 0.767 15.398 -14.431 1.00 97.69 210 ALA A CA 1
ATOM 1618 C C . ALA A 1 210 ? -0.364 14.823 -13.561 1.00 97.69 210 ALA A C 1
ATOM 1620 O O . ALA A 1 210 ? -1.429 15.432 -13.457 1.00 97.69 210 ALA A O 1
ATOM 1621 N N . ALA A 1 211 ? -0.126 13.685 -12.899 1.00 96.12 211 ALA A N 1
ATOM 1622 C CA . ALA A 1 211 ? -1.110 13.066 -12.012 1.00 96.12 211 ALA A CA 1
ATOM 1623 C C . ALA A 1 211 ? -1.446 13.960 -10.807 1.00 96.12 211 ALA A C 1
ATOM 1625 O O . ALA A 1 211 ? -2.616 14.155 -10.496 1.00 96.12 211 ALA A O 1
ATOM 1626 N N . THR A 1 212 ? -0.433 14.557 -10.176 1.00 94.31 212 THR A N 1
ATOM 1627 C CA . THR A 1 212 ? -0.608 15.475 -9.037 1.00 94.31 212 THR A CA 1
ATOM 1628 C C . THR A 1 212 ? -1.367 16.734 -9.455 1.00 94.31 212 THR A C 1
ATOM 1630 O O . THR A 1 212 ? -2.241 17.211 -8.737 1.00 94.31 212 THR A O 1
ATOM 1633 N N . SER A 1 213 ? -1.074 17.256 -10.649 1.00 96.19 213 SER A N 1
ATOM 1634 C CA . SER A 1 213 ? -1.785 18.415 -11.195 1.00 96.19 213 SER A CA 1
ATOM 1635 C C . SER A 1 213 ? -3.264 18.111 -11.438 1.00 96.19 213 SER A C 1
ATOM 1637 O O . SER A 1 213 ? -4.102 18.964 -11.161 1.00 96.19 213 SER A O 1
ATOM 1639 N N . ALA A 1 214 ? -3.590 16.911 -11.929 1.00 96.31 214 ALA A N 1
ATOM 1640 C CA . ALA A 1 214 ? -4.973 16.479 -12.121 1.00 96.31 214 ALA A CA 1
ATOM 1641 C C . ALA A 1 214 ? -5.722 16.310 -10.786 1.00 96.31 214 ALA A C 1
ATOM 1643 O O . ALA A 1 214 ? -6.853 16.767 -10.677 1.00 96.31 214 ALA A O 1
ATOM 1644 N N . ASP A 1 215 ? -5.077 15.727 -9.771 1.00 92.50 215 ASP A N 1
ATOM 1645 C CA . ASP A 1 215 ? -5.640 15.562 -8.418 1.00 92.50 215 ASP A CA 1
ATOM 1646 C C . ASP A 1 215 ? -5.940 16.915 -7.750 1.00 92.50 215 ASP A C 1
ATOM 1648 O O . ASP A 1 215 ? -6.989 17.112 -7.151 1.00 92.50 215 ASP A O 1
ATOM 1652 N N . SER A 1 216 ? -5.070 17.913 -7.934 1.00 91.75 216 SER A N 1
ATOM 1653 C CA . SER A 1 216 ? -5.302 19.262 -7.391 1.00 91.75 216 SER A CA 1
ATOM 1654 C C . SER A 1 216 ? -6.460 20.038 -8.045 1.00 91.75 216 SER A C 1
ATOM 1656 O O . SER A 1 216 ? -6.822 21.107 -7.556 1.00 91.75 216 SER A O 1
ATOM 1658 N N . GLN A 1 217 ? -7.007 19.542 -9.162 1.00 88.31 217 GLN A N 1
ATOM 1659 C CA . GLN A 1 217 ? -8.112 20.168 -9.902 1.00 88.31 217 GLN A CA 1
ATOM 1660 C C . GLN A 1 217 ? -9.482 19.535 -9.615 1.00 88.31 217 GLN A C 1
ATOM 1662 O O . GLN A 1 217 ? -10.488 20.073 -10.083 1.00 88.31 217 GLN A O 1
ATOM 1667 N N . SER A 1 218 ? -9.526 18.403 -8.905 1.00 65.94 218 SER A N 1
ATOM 1668 C CA . SER A 1 218 ? -10.764 17.715 -8.504 1.00 65.94 218 SER A CA 1
ATOM 1669 C C . SER A 1 218 ? -11.267 18.162 -7.140 1.00 65.94 218 SER A C 1
ATOM 1671 O O . SER A 1 218 ? -12.507 18.227 -6.987 1.00 65.94 218 SER A O 1
#

Secondary structure (DSSP, 8-state):
-----------------------S---SSHHHHTTS------------PPP-TTGGG-GGGTTGGGTT-TT-TTSTT----BPPPSS--B-----HHHHHHHHHHHHHHHHHHHHHH--SHHHHHHHHHHHHHHHHHHHHHHTT--SS--S-EEHHHHGGGGGSB-TTSPBP-S--S--GGGTTTTEE--BSS---TTTHHHHHHHHHHHHHHHHTT-

Radius of gyration: 26.09 Å; chains: 1; bounding box: 57×41×109 Å

pLDDT: mean 82.54, std 20.75, range [37.41, 98.25]

Sequence (218 aa):
MFAAPTVLFLSILSLTSDVIAKPLSYRRDQALVLRNAPDLAIQARDNSSISFNNWNNISALQGFDNFNGQGNFNGRKNGQNIVVKEVQTQCQTVQINRVQQKLVILQEIAKRIITEQICDVQTQTIVLRQHNGALEVFRDDIQRKTVARQVGFDEQIASKLSTIVKDDGSLSADDSGFSGSDVGKNLVVPQGNNWNDASSPALVQAALDAATSADSQS